Protein AF-0000000080571368 (afdb_homodimer)

Solvent-accessible surface area (backbone atoms only — not comparable to full-atom values): 19380 Å² total; per-residue (Å²): 132,77,81,70,60,78,60,77,62,34,36,57,43,15,26,52,52,37,46,54,42,44,75,29,61,42,79,37,51,32,38,38,38,36,50,77,84,38,66,64,46,42,35,20,50,51,20,23,41,49,44,35,44,77,69,76,38,63,62,90,75,42,58,69,44,79,34,72,62,33,35,68,37,18,23,52,49,43,51,50,45,64,72,66,63,65,78,52,40,31,38,40,21,65,25,31,44,16,31,42,9,23,43,22,42,32,52,76,70,68,48,46,57,23,78,61,34,16,42,35,25,26,48,53,45,69,69,21,72,34,27,41,52,27,36,15,17,29,32,51,56,56,66,62,50,52,51,26,50,51,28,49,48,42,24,68,73,64,71,46,88,55,79,64,74,73,79,68,74,69,48,73,46,87,45,56,12,54,50,65,41,75,71,77,75,70,71,80,123,133,77,84,71,62,76,62,78,61,33,35,58,42,16,26,51,51,36,46,54,43,44,76,30,61,41,80,37,52,32,39,39,37,35,50,78,85,38,66,64,46,42,35,20,50,50,20,22,44,49,43,35,43,76,68,75,36,62,61,90,76,41,58,70,43,80,33,71,62,32,35,68,38,18,23,52,49,44,50,50,44,63,73,67,64,65,78,50,41,29,38,41,22,67,25,32,44,17,32,41,10,22,42,20,42,32,52,76,71,69,48,47,59,22,77,62,33,16,41,34,25,26,47,51,44,70,68,20,71,35,28,42,52,26,34,14,16,28,32,50,55,55,67,61,48,50,52,26,51,50,28,50,48,45,23,69,72,63,72,47,88,55,78,63,72,75,77,69,74,67,49,72,45,86,43,54,11,54,50,65,39,75,72,78,74,71,70,80,120

Organism: Ricinus communis (NCBI:txid3988)

Sequence (378 aa):
MPDQCFTVDHTLGGRLAARALLDHKHRKIAVVEGPRQLEDNRARIDGFMSELRDNGIDPAKIWRLESDFSPAGGWAAAKQLLDSGYPCTALFCANDEMAVGALSYFQEAGIRVPHDLSVLGYDDTPSAAFSAPRLTSVHMPWREMTQNGINALLNLCYDMRRPVTREFPVSVTLRASLAKAPSARRKAAMPDQCFTVDHTLGGRLAARALLDHKHRKIAVVEGPRQLEDNRARIDGFMSELRDNGIDPAKIWRLESDFSPAGGWAAAKQLLDSGYPCTALFCANDEMAVGALSYFQEAGIRVPHDLSVLGYDDTPSAAFSAPRLTSVHMPWREMTQNGINALLNLCYDMRRPVTREFPVSVTLRASLAKAPSARRKAA

Structure (mmCIF, N/CA/C/O backbone):
data_AF-0000000080571368-model_v1
#
loop_
_entity.id
_entity.type
_entity.pdbx_description
1 polymer 'HTH-type transcriptional repressor purR, putative'
#
loop_
_atom_site.group_PDB
_atom_site.id
_atom_site.type_symbol
_atom_site.label_atom_id
_atom_site.label_alt_id
_atom_site.label_comp_id
_atom_site.label_asym_id
_atom_site.label_entity_id
_atom_site.label_seq_id
_atom_site.pdbx_PDB_ins_code
_atom_site.Cartn_x
_atom_site.Cartn_y
_atom_site.Cartn_z
_atom_site.occupancy
_atom_site.B_iso_or_equiv
_atom_site.auth_seq_id
_atom_site.auth_comp_id
_atom_site.auth_asym_id
_atom_site.auth_atom_id
_atom_site.pdbx_PDB_model_num
ATOM 1 N N . MET A 1 1 ? -29.219 -25.406 -4.371 1 31.25 1 MET A N 1
ATOM 2 C CA . MET A 1 1 ? -29.219 -24.047 -4.898 1 31.25 1 MET A CA 1
ATOM 3 C C . MET A 1 1 ? -27.828 -23.625 -5.324 1 31.25 1 MET A C 1
ATOM 5 O O . MET A 1 1 ? -27.328 -22.578 -4.898 1 31.25 1 MET A O 1
ATOM 9 N N . PRO A 1 2 ? -27.094 -24.469 -5.547 1 41.78 2 PRO A N 1
ATOM 10 C CA . PRO A 1 2 ? -25.703 -24.625 -5.938 1 41.78 2 PRO A CA 1
ATOM 11 C C . PRO A 1 2 ? -25.312 -23.734 -7.117 1 41.78 2 PRO A C 1
ATOM 13 O O . PRO A 1 2 ? -24.156 -23.359 -7.254 1 41.78 2 PRO A O 1
ATOM 16 N N . ASP A 1 3 ? -26.297 -23.484 -8.023 1 44.84 3 ASP A N 1
ATOM 17 C CA . ASP A 1 3 ? -26.125 -23.016 -9.398 1 44.84 3 ASP A CA 1
ATOM 18 C C . ASP A 1 3 ? -25.766 -21.531 -9.43 1 44.84 3 ASP A C 1
ATOM 20 O O . ASP A 1 3 ? -25.484 -20.984 -10.492 1 44.84 3 ASP A O 1
ATOM 24 N N . GLN A 1 4 ? -26.234 -20.859 -8.477 1 47.25 4 GLN A N 1
ATOM 25 C CA . GLN A 1 4 ? -26.25 -19.406 -8.625 1 47.25 4 GLN A CA 1
ATOM 26 C C . GLN A 1 4 ? -24.969 -18.781 -8.109 1 47.25 4 GLN A C 1
ATOM 28 O O . GLN A 1 4 ? -24.938 -17.594 -7.742 1 47.25 4 GLN A O 1
ATOM 33 N N . CYS A 1 5 ? -24.156 -19.672 -7.742 1 52.25 5 CYS A N 1
ATOM 34 C CA . CYS A 1 5 ? -22.984 -19.031 -7.156 1 52.25 5 CYS A CA 1
ATOM 35 C C . CYS A 1 5 ? -22.172 -18.297 -8.219 1 52.25 5 CYS A C 1
ATOM 37 O O . CYS A 1 5 ? -21.922 -18.828 -9.297 1 52.25 5 CYS A O 1
ATOM 39 N N . PHE A 1 6 ? -22.453 -17.016 -8.305 1 56.81 6 PHE A N 1
ATOM 40 C CA . PHE A 1 6 ? -21.641 -16.125 -9.133 1 56.81 6 PHE A CA 1
ATOM 41 C C . PHE A 1 6 ? -20.156 -16.422 -8.977 1 56.81 6 PHE A C 1
ATOM 43 O O . PHE A 1 6 ? -19.625 -16.375 -7.863 1 56.81 6 PHE A O 1
ATOM 50 N N . THR A 1 7 ? -19.734 -17.469 -9.844 1 63.78 7 THR A N 1
ATOM 51 C CA . THR A 1 7 ? -18.344 -17.859 -9.68 1 63.78 7 THR A CA 1
ATOM 52 C C . THR A 1 7 ? -17.453 -17.141 -10.688 1 63.78 7 THR A C 1
ATOM 54 O O . THR A 1 7 ? -17.906 -16.812 -11.789 1 63.78 7 THR A O 1
ATOM 57 N N . VAL A 1 8 ? -16.5 -16.422 -10.234 1 75.06 8 VAL A N 1
ATOM 58 C CA . VAL A 1 8 ? -15.453 -15.875 -11.086 1 75.06 8 VAL A CA 1
ATOM 59 C C . VAL A 1 8 ? -14.539 -17 -11.555 1 75.06 8 VAL A C 1
ATOM 61 O O . VAL A 1 8 ? -14.32 -17.984 -10.836 1 75.06 8 VAL A O 1
ATOM 64 N N . ASP A 1 9 ? -14.156 -16.938 -12.906 1 86.38 9 ASP A N 1
ATOM 65 C CA . ASP A 1 9 ? -13.266 -17.938 -13.492 1 86.38 9 ASP A CA 1
ATOM 66 C C . ASP A 1 9 ? -11.82 -17.672 -13.102 1 86.38 9 ASP A C 1
ATOM 68 O O . ASP A 1 9 ? -11.07 -17.031 -13.844 1 86.38 9 ASP A O 1
ATOM 72 N N . HIS A 1 10 ? -11.453 -18.203 -11.961 1 91.31 10 HIS A N 1
ATOM 73 C CA . HIS A 1 10 ? -10.102 -18 -11.445 1 91.31 10 HIS A CA 1
ATOM 74 C C . HIS A 1 10 ? -9.07 -18.719 -12.312 1 91.31 10 HIS A C 1
ATOM 76 O O . HIS A 1 10 ? -7.914 -18.297 -12.375 1 91.31 10 HIS A O 1
ATOM 82 N N . THR A 1 11 ? -9.523 -19.781 -12.969 1 94.12 11 THR A N 1
ATOM 83 C CA . THR A 1 11 ? -8.625 -20.469 -13.898 1 94.12 11 THR A CA 1
ATOM 84 C C . THR A 1 11 ? -8.258 -19.547 -15.055 1 94.12 11 THR A C 1
ATOM 86 O O . THR A 1 11 ? -7.082 -19.422 -15.414 1 94.12 11 THR A O 1
ATOM 89 N N . LEU A 1 12 ? -9.273 -18.859 -15.57 1 93.94 12 LEU A N 1
ATOM 90 C CA . LEU A 1 12 ? -9.023 -17.906 -16.656 1 93.94 12 LEU A CA 1
ATOM 91 C C . LEU A 1 12 ? -8.156 -16.75 -16.156 1 93.94 12 LEU A C 1
ATOM 93 O O . LEU A 1 12 ? -7.254 -16.312 -16.875 1 93.94 12 LEU A O 1
ATOM 97 N N . GLY A 1 13 ? -8.43 -16.328 -14.953 1 95.94 13 GLY A N 1
ATOM 98 C CA . GLY A 1 13 ? -7.617 -15.258 -14.391 1 95.94 13 GLY A CA 1
ATOM 99 C C . GLY A 1 13 ? -6.145 -15.609 -14.297 1 95.94 13 GLY A C 1
ATOM 100 O O . GLY A 1 13 ? -5.281 -14.805 -14.648 1 95.94 13 GLY A O 1
ATOM 101 N N . GLY A 1 14 ? -5.895 -16.766 -13.797 1 97.94 14 GLY A N 1
ATOM 102 C CA . GLY A 1 14 ? -4.527 -17.25 -13.734 1 97.94 14 GLY A CA 1
ATOM 103 C C . GLY A 1 14 ? -3.859 -17.328 -15.094 1 97.94 14 GLY A C 1
ATOM 104 O O . GLY A 1 14 ? -2.703 -16.938 -15.25 1 97.94 14 GLY A O 1
ATOM 105 N N . ARG A 1 15 ? -4.59 -17.844 -16.094 1 97.88 15 ARG A N 1
ATOM 106 C CA . ARG A 1 15 ? -4.059 -17.969 -17.438 1 97.88 15 ARG A CA 1
ATOM 107 C C . ARG A 1 15 ? -3.697 -16.594 -18 1 97.88 15 ARG A C 1
ATOM 109 O O . ARG A 1 15 ? -2.646 -16.438 -18.625 1 97.88 15 ARG A O 1
ATOM 116 N N . LEU A 1 16 ? -4.605 -15.609 -17.797 1 97.81 16 LEU A N 1
ATOM 117 C CA . LEU A 1 16 ? -4.387 -14.258 -18.312 1 97.81 16 LEU A CA 1
ATOM 118 C C . LEU A 1 16 ? -3.174 -13.617 -17.656 1 97.81 16 LEU A C 1
ATOM 120 O O . LEU A 1 16 ? -2.428 -12.875 -18.297 1 97.81 16 LEU A O 1
ATOM 124 N N . ALA A 1 17 ? -2.98 -13.922 -16.344 1 98.69 17 ALA A N 1
ATOM 125 C CA . ALA A 1 17 ? -1.807 -13.422 -15.625 1 98.69 17 ALA A CA 1
ATOM 126 C C . ALA A 1 17 ? -0.519 -13.938 -16.25 1 98.69 17 ALA A C 1
ATOM 128 O O . ALA A 1 17 ? 0.407 -13.172 -16.516 1 98.69 17 ALA A O 1
ATOM 129 N N . ALA A 1 18 ? -0.5 -15.219 -16.5 1 98.81 18 ALA A N 1
ATOM 130 C CA . ALA A 1 18 ? 0.669 -15.836 -17.125 1 98.81 18 ALA A CA 1
ATOM 131 C C . ALA A 1 18 ? 0.895 -15.281 -18.531 1 98.81 18 ALA A C 1
ATOM 133 O O . ALA A 1 18 ? 2.027 -14.969 -18.906 1 98.81 18 ALA A O 1
ATOM 134 N N . ARG A 1 19 ? -0.131 -15.164 -19.281 1 98.56 19 ARG A N 1
ATOM 135 C CA . ARG A 1 19 ? -0.049 -14.664 -20.641 1 98.56 19 ARG A CA 1
ATOM 136 C C . ARG A 1 19 ? 0.53 -13.25 -20.672 1 98.56 19 ARG A C 1
ATOM 138 O O . ARG A 1 19 ? 1.317 -12.914 -21.562 1 98.56 19 ARG A O 1
ATOM 145 N N . ALA A 1 20 ? 0.126 -12.414 -19.734 1 98.75 20 ALA A N 1
ATOM 146 C CA . ALA A 1 20 ? 0.641 -11.055 -19.656 1 98.75 20 ALA A CA 1
ATOM 147 C C . ALA A 1 20 ? 2.158 -11.047 -19.5 1 98.75 20 ALA A C 1
ATOM 149 O O . ALA A 1 20 ? 2.854 -10.25 -20.141 1 98.75 20 ALA A O 1
ATOM 150 N N . LEU A 1 21 ? 2.666 -11.906 -18.625 1 98.75 21 LEU A N 1
ATOM 151 C CA . LEU A 1 21 ? 4.105 -11.992 -18.406 1 98.75 21 LEU A CA 1
ATOM 152 C C . LEU A 1 21 ? 4.816 -12.539 -19.641 1 98.75 21 LEU A C 1
ATOM 154 O O . LEU A 1 21 ? 5.863 -12.031 -20.031 1 98.75 21 LEU A O 1
ATOM 158 N N . LEU A 1 22 ? 4.234 -13.531 -20.281 1 98.56 22 LEU A N 1
ATOM 159 C CA . LEU A 1 22 ? 4.816 -14.164 -21.453 1 98.56 22 LEU A CA 1
ATOM 160 C C . LEU A 1 22 ? 4.836 -13.203 -22.641 1 98.56 22 LEU A C 1
ATOM 162 O O . LEU A 1 22 ? 5.809 -13.156 -23.391 1 98.56 22 LEU A O 1
ATOM 166 N N . ASP A 1 23 ? 3.686 -12.469 -22.781 1 98.38 23 ASP A N 1
ATOM 167 C CA . ASP A 1 23 ? 3.584 -11.469 -23.844 1 98.38 23 ASP A CA 1
ATOM 168 C C . ASP A 1 23 ? 4.648 -10.383 -23.672 1 98.38 23 ASP A C 1
ATOM 170 O O . ASP A 1 23 ? 5.027 -9.734 -24.656 1 98.38 23 ASP A O 1
ATOM 174 N N . HIS A 1 24 ? 5.16 -10.156 -22.453 1 98.44 24 HIS A N 1
ATOM 175 C CA . HIS A 1 24 ? 6.23 -9.203 -22.172 1 98.44 24 HIS A CA 1
ATOM 176 C C . HIS A 1 24 ? 7.586 -9.898 -22.141 1 98.44 24 HIS A C 1
ATOM 178 O O . HIS A 1 24 ? 8.555 -9.359 -21.594 1 98.44 24 HIS A O 1
ATOM 184 N N . LYS A 1 25 ? 7.648 -11.172 -22.578 1 98.31 25 LYS A N 1
ATOM 185 C CA . LYS A 1 25 ? 8.852 -11.938 -22.891 1 98.31 25 LYS A CA 1
ATOM 186 C C . LYS A 1 25 ? 9.5 -12.477 -21.609 1 98.31 25 LYS A C 1
ATOM 188 O O . LYS A 1 25 ? 10.68 -12.852 -21.625 1 98.31 25 LYS A O 1
ATOM 193 N N . HIS A 1 26 ? 8.789 -12.469 -20.547 1 98.38 26 HIS A N 1
ATOM 194 C CA . HIS A 1 26 ? 9.312 -13.109 -19.344 1 98.38 26 HIS A CA 1
ATOM 195 C C . HIS A 1 26 ? 9.227 -14.633 -19.453 1 98.38 26 HIS A C 1
ATOM 197 O O . HIS A 1 26 ? 8.164 -15.172 -19.766 1 98.38 26 HIS A O 1
ATOM 203 N N . ARG A 1 27 ? 10.352 -15.32 -19.141 1 97.44 27 ARG A N 1
ATOM 204 C CA . ARG A 1 27 ? 10.398 -16.781 -19.156 1 97.44 27 ARG A CA 1
ATOM 205 C C . ARG A 1 27 ? 10.875 -17.328 -17.828 1 97.44 27 ARG A C 1
ATOM 207 O O . ARG A 1 27 ? 10.648 -18.5 -17.516 1 97.44 27 ARG A O 1
ATOM 214 N N . LYS A 1 28 ? 11.648 -16.516 -17.109 1 97.69 28 LYS A N 1
ATOM 215 C CA . LYS A 1 28 ? 12.047 -16.844 -15.742 1 97.69 28 LYS A CA 1
ATOM 216 C C . LYS A 1 28 ? 11.141 -16.141 -14.727 1 97.69 28 LYS A C 1
ATOM 218 O O . LYS A 1 28 ? 11.383 -14.984 -14.367 1 97.69 28 LYS A O 1
ATOM 2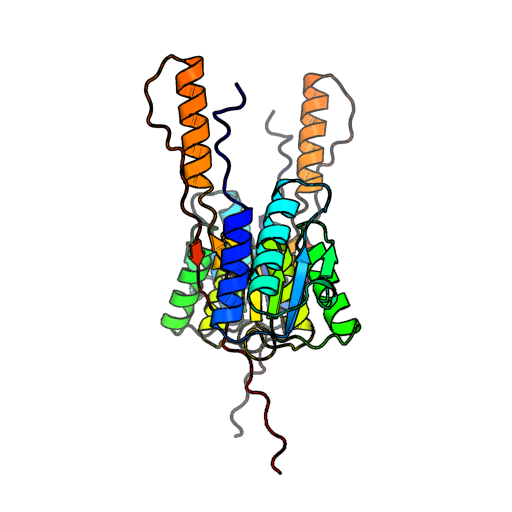23 N N . ILE A 1 29 ? 10.188 -16.891 -14.273 1 98.44 29 ILE A N 1
ATOM 224 C CA . ILE A 1 29 ? 9.094 -16.312 -13.5 1 98.44 29 ILE A CA 1
ATOM 225 C C . ILE A 1 29 ? 9.016 -16.984 -12.133 1 98.44 29 ILE A C 1
ATOM 227 O O . ILE A 1 29 ? 9.203 -18.203 -12.023 1 98.44 29 ILE A O 1
ATOM 231 N N . ALA A 1 30 ? 8.852 -16.234 -11.07 1 98.88 30 ALA A N 1
ATOM 232 C CA . ALA A 1 30 ? 8.578 -16.734 -9.719 1 98.88 30 ALA A CA 1
ATOM 233 C C . ALA A 1 30 ? 7.125 -16.484 -9.328 1 98.88 30 ALA A C 1
ATOM 235 O O . ALA A 1 30 ? 6.469 -15.602 -9.891 1 98.88 30 ALA A O 1
ATOM 236 N N . VAL A 1 31 ? 6.637 -17.312 -8.383 1 98.88 31 VAL A N 1
ATOM 237 C CA . VAL A 1 31 ? 5.23 -17.219 -8 1 98.88 31 VAL A CA 1
ATOM 238 C C . VAL A 1 31 ? 5.113 -17.219 -6.477 1 98.88 31 VAL A C 1
ATOM 240 O O . VAL A 1 31 ? 5.707 -18.062 -5.809 1 98.88 31 VAL A O 1
ATOM 243 N N . VAL A 1 32 ? 4.402 -16.266 -5.938 1 98.88 32 VAL A N 1
ATOM 244 C CA . VAL A 1 32 ? 3.941 -16.281 -4.555 1 98.88 32 VAL A CA 1
ATOM 245 C C . VAL A 1 32 ? 2.441 -16.578 -4.516 1 98.88 32 VAL A C 1
ATOM 247 O O . VAL A 1 32 ? 1.629 -15.727 -4.887 1 98.88 32 VAL A O 1
ATOM 250 N N . GLU A 1 33 ? 2.047 -17.75 -4.09 1 98.62 33 GLU A N 1
ATOM 251 C CA . GLU A 1 33 ? 0.645 -18.156 -4.082 1 98.62 33 GLU A CA 1
ATOM 252 C C . GLU A 1 33 ? 0.029 -18 -2.695 1 98.62 33 GLU A C 1
ATOM 254 O O . GLU A 1 33 ? 0.738 -17.719 -1.725 1 98.62 33 GLU A O 1
ATOM 259 N N . GLY A 1 34 ? -1.299 -17.984 -2.65 1 98.25 34 GLY A N 1
ATOM 260 C CA . GLY A 1 34 ? -2.016 -17.984 -1.385 1 98.25 34 GLY A CA 1
ATOM 261 C C . GLY A 1 34 ? -2.104 -19.359 -0.751 1 98.25 34 GLY A C 1
ATOM 262 O O . GLY A 1 34 ? -1.43 -20.297 -1.19 1 98.25 34 GLY A O 1
ATOM 263 N N 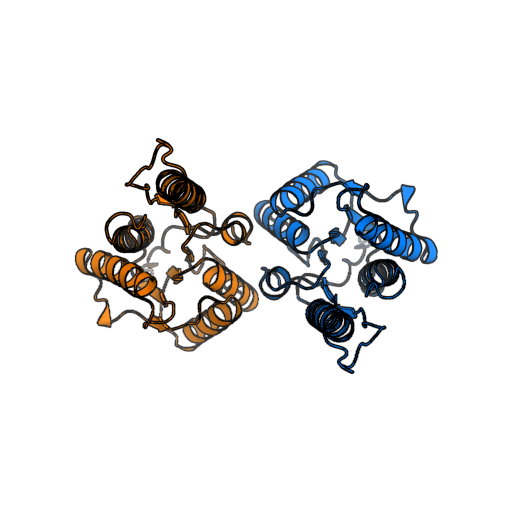. PRO A 1 35 ? -2.895 -19.484 0.358 1 97.56 35 PRO A N 1
ATOM 264 C CA . PRO A 1 35 ? -3.072 -20.781 1.009 1 97.56 35 PRO A CA 1
ATOM 265 C C . PRO A 1 35 ? -3.596 -21.844 0.055 1 97.56 35 PRO A C 1
ATOM 267 O O . PRO A 1 35 ? -4.676 -21.688 -0.519 1 97.56 35 PRO A O 1
ATOM 270 N N . ARG A 1 36 ? -2.883 -22.969 0.003 1 96.12 36 ARG A N 1
ATOM 271 C CA . ARG A 1 36 ? -3.152 -24.016 -0.982 1 96.12 36 ARG A CA 1
ATOM 272 C C . ARG A 1 36 ? -4.477 -24.719 -0.689 1 96.12 36 ARG A C 1
ATOM 274 O O . ARG A 1 36 ? -5.055 -25.359 -1.57 1 96.12 36 ARG A O 1
ATOM 281 N N . GLN A 1 37 ? -4.98 -24.5 0.479 1 95.75 37 GLN A N 1
ATOM 282 C CA . GLN A 1 37 ? -6.223 -25.156 0.86 1 95.75 37 GLN A CA 1
ATOM 283 C C . GLN A 1 37 ? -7.434 -24.422 0.298 1 95.75 37 GLN A C 1
ATOM 285 O O . GLN A 1 37 ? -8.539 -24.969 0.271 1 95.75 37 GLN A O 1
ATOM 290 N N . LEU A 1 38 ? -7.234 -23.234 -0.137 1 94.88 38 LEU A N 1
ATOM 291 C CA . LEU A 1 38 ? -8.328 -22.453 -0.681 1 94.88 38 LEU A CA 1
ATOM 292 C C . LEU A 1 38 ? -8.547 -22.766 -2.158 1 94.88 38 LEU A C 1
ATOM 294 O O . LEU A 1 38 ? -7.645 -22.562 -2.977 1 94.88 38 LEU A O 1
ATOM 298 N N . GLU A 1 39 ? -9.75 -23.125 -2.498 1 92.69 39 GLU A N 1
ATOM 299 C CA . GLU A 1 39 ? -10.086 -23.594 -3.836 1 92.69 39 GLU A CA 1
ATOM 300 C C . GLU A 1 39 ? -9.867 -22.5 -4.879 1 92.69 39 GLU A C 1
ATOM 302 O O . GLU A 1 39 ? -9.383 -22.781 -5.98 1 92.69 39 GLU A O 1
ATOM 307 N N . ASP A 1 40 ? -10.289 -21.297 -4.574 1 91.25 40 ASP A N 1
ATOM 308 C CA . ASP A 1 40 ? -10.133 -20.188 -5.516 1 91.25 40 ASP A CA 1
ATOM 309 C C . ASP A 1 40 ? -8.656 -19.953 -5.836 1 91.25 40 ASP A C 1
ATOM 311 O O . ASP A 1 40 ? -8.297 -19.688 -6.988 1 91.25 40 ASP A O 1
ATOM 315 N N . ASN A 1 41 ? -7.809 -20.016 -4.832 1 95.81 41 ASN A N 1
ATOM 316 C CA . ASN A 1 41 ? -6.375 -19.875 -5.051 1 95.81 41 ASN A CA 1
ATOM 317 C C . ASN A 1 41 ? -5.82 -21.016 -5.898 1 95.81 41 ASN A C 1
ATOM 319 O O . ASN A 1 41 ? -4.992 -20.797 -6.785 1 95.81 41 ASN A O 1
ATOM 323 N N . ARG A 1 42 ? -6.254 -22.203 -5.633 1 96.81 42 ARG A N 1
ATOM 324 C CA . ARG A 1 42 ? -5.801 -23.359 -6.41 1 96.81 42 ARG A CA 1
ATOM 325 C C . ARG A 1 42 ? -6.145 -23.188 -7.887 1 96.81 42 ARG A C 1
ATOM 327 O O . ARG A 1 42 ? -5.316 -23.453 -8.758 1 96.81 42 ARG A O 1
ATOM 334 N N . ALA A 1 43 ? -7.348 -22.797 -8.141 1 95.44 43 ALA A N 1
ATOM 335 C CA . ALA A 1 43 ? -7.789 -22.594 -9.516 1 95.44 43 ALA A CA 1
ATOM 336 C C . ALA A 1 43 ? -6.945 -21.531 -10.211 1 95.44 43 ALA A C 1
ATOM 338 O O . ALA A 1 43 ? -6.547 -21.703 -11.367 1 95.44 43 ALA A O 1
ATOM 339 N N . ARG A 1 44 ? -6.703 -20.422 -9.539 1 96.5 44 ARG A N 1
ATOM 340 C CA . ARG A 1 44 ? -5.879 -19.328 -10.016 1 96.5 44 ARG A CA 1
ATOM 341 C C . ARG A 1 44 ? -4.477 -19.797 -10.375 1 96.5 44 ARG A C 1
ATOM 343 O O . ARG A 1 44 ? -3.984 -19.531 -11.469 1 96.5 44 ARG A O 1
ATOM 350 N N . ILE A 1 45 ? -3.863 -20.5 -9.492 1 98.38 45 ILE A N 1
ATOM 351 C CA . ILE A 1 45 ? -2.484 -20.953 -9.656 1 98.38 45 ILE A CA 1
ATOM 352 C C . ILE A 1 45 ? -2.418 -22.031 -10.734 1 98.38 45 ILE A C 1
ATOM 354 O O . ILE A 1 45 ? -1.497 -22.031 -11.555 1 98.38 45 ILE A O 1
ATOM 358 N N . ASP A 1 46 ? -3.398 -22.938 -10.727 1 97.88 46 ASP A N 1
ATOM 359 C CA . ASP A 1 46 ? -3.438 -23.984 -11.742 1 97.88 46 ASP A CA 1
ATOM 360 C C . ASP A 1 46 ? -3.549 -23.391 -13.141 1 97.88 46 ASP A C 1
ATOM 362 O O . ASP A 1 46 ? -2.902 -23.859 -14.078 1 97.88 46 ASP A O 1
ATOM 366 N N . GLY A 1 47 ? -4.434 -22.391 -13.297 1 98.12 47 GLY A N 1
ATOM 367 C CA . GLY A 1 47 ? -4.52 -21.688 -14.57 1 98.12 47 GLY A CA 1
ATOM 368 C C . GLY A 1 47 ? -3.207 -21.078 -15 1 98.12 47 GLY A C 1
ATOM 369 O O . GLY A 1 47 ? -2.811 -21.188 -16.156 1 98.12 47 GLY A O 1
ATOM 370 N N . PHE A 1 48 ? -2.531 -20.438 -14.023 1 98.75 48 PHE A N 1
ATOM 371 C CA . PHE A 1 48 ? -1.244 -19.797 -14.273 1 98.75 48 PHE A CA 1
ATOM 372 C C . PHE A 1 48 ? -0.215 -20.828 -14.742 1 98.75 48 PHE A C 1
ATOM 374 O O . PHE A 1 48 ? 0.447 -20.625 -15.758 1 98.75 48 PHE A O 1
ATOM 381 N N . MET A 1 49 ? -0.076 -21.891 -14.086 1 98.56 49 MET A N 1
ATOM 382 C CA . MET A 1 49 ? 0.914 -22.922 -14.359 1 98.56 49 MET A CA 1
ATOM 383 C C . MET A 1 49 ? 0.617 -23.609 -15.688 1 98.56 49 MET A C 1
ATOM 385 O O . MET A 1 49 ? 1.538 -23.984 -16.422 1 98.56 49 MET A O 1
ATOM 389 N N . SER A 1 50 ? -0.654 -23.875 -15.945 1 98.44 50 SER A N 1
ATOM 390 C CA . SER A 1 50 ? -1.043 -24.5 -17.203 1 98.44 50 SER A CA 1
ATOM 391 C C . SER A 1 50 ? -0.615 -23.641 -18.391 1 98.44 50 SER A C 1
ATOM 393 O O . SER A 1 50 ? -0.126 -24.172 -19.406 1 98.44 50 SER A O 1
ATOM 395 N N . GLU A 1 51 ? -0.889 -22.328 -18.266 1 98.56 51 GLU A N 1
ATOM 396 C CA . GLU A 1 51 ? -0.48 -21.406 -19.328 1 98.56 51 GLU A CA 1
ATOM 397 C C . GLU A 1 51 ? 1.031 -21.453 -19.531 1 98.56 51 GLU A C 1
ATOM 399 O O . GLU A 1 51 ? 1.509 -21.406 -20.672 1 98.56 51 GLU A O 1
ATOM 404 N N . LEU A 1 52 ? 1.83 -21.516 -18.453 1 98.5 52 LEU A N 1
ATOM 405 C CA . LEU A 1 52 ? 3.279 -21.641 -18.562 1 98.5 52 LEU A CA 1
ATOM 406 C C . LEU A 1 52 ? 3.668 -22.922 -19.281 1 98.5 52 LEU A C 1
ATOM 408 O O . LEU A 1 52 ? 4.492 -22.891 -20.203 1 98.5 52 LEU A O 1
ATOM 412 N N . ARG A 1 53 ? 3.064 -24 -18.859 1 98.38 53 ARG A N 1
ATOM 413 C CA . ARG A 1 53 ? 3.34 -25.297 -19.469 1 98.38 53 ARG A CA 1
ATOM 414 C C . ARG A 1 53 ? 3.055 -25.281 -20.969 1 98.38 53 ARG A C 1
ATOM 416 O O . ARG A 1 53 ? 3.861 -25.766 -21.766 1 98.38 53 ARG A O 1
ATOM 423 N N . ASP A 1 54 ? 1.957 -24.719 -21.328 1 98.25 54 ASP A N 1
ATOM 424 C CA . ASP A 1 54 ? 1.531 -24.641 -22.719 1 98.25 54 ASP A CA 1
ATOM 425 C C . ASP A 1 54 ? 2.51 -23.797 -23.547 1 98.25 54 ASP A C 1
ATOM 427 O O . ASP A 1 54 ? 2.525 -23.891 -24.781 1 98.25 54 ASP A O 1
ATOM 431 N N . ASN A 1 55 ? 3.283 -23.016 -22.891 1 98.12 55 ASN A N 1
ATOM 432 C CA . ASN A 1 55 ? 4.238 -22.156 -23.578 1 98.12 55 ASN A CA 1
ATOM 433 C C . ASN A 1 55 ? 5.676 -22.594 -23.3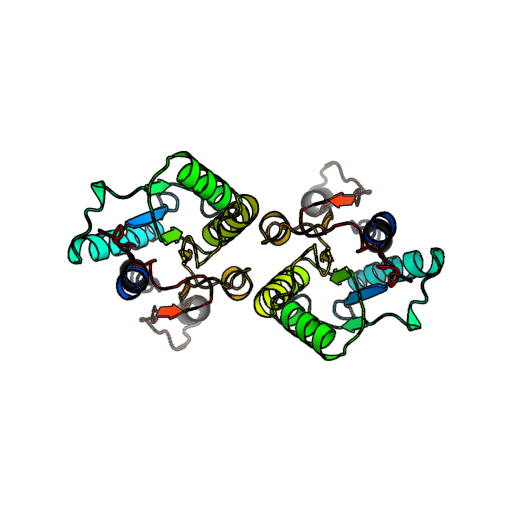12 1 98.12 55 ASN A C 1
ATOM 435 O O . ASN A 1 55 ? 6.605 -21.797 -23.438 1 98.12 55 ASN A O 1
ATOM 439 N N . GLY A 1 56 ? 5.871 -23.781 -22.844 1 98 56 GLY A N 1
ATOM 440 C CA . GLY A 1 56 ? 7.176 -24.422 -22.828 1 98 56 GLY A CA 1
ATOM 441 C C . GLY A 1 56 ? 7.93 -24.219 -21.531 1 98 56 GLY A C 1
ATOM 442 O O . GLY A 1 56 ? 9.125 -24.516 -21.453 1 98 56 GLY A O 1
ATOM 443 N N . ILE A 1 57 ? 7.32 -23.672 -20.531 1 97.88 57 ILE A N 1
ATOM 444 C CA . ILE A 1 57 ? 7.961 -23.5 -19.234 1 97.88 57 ILE A CA 1
ATOM 445 C C . ILE A 1 57 ? 7.488 -24.594 -18.266 1 97.88 57 ILE A C 1
ATOM 447 O O . ILE A 1 57 ? 6.285 -24.75 -18.047 1 97.88 57 ILE A O 1
ATOM 451 N N . ASP A 1 58 ? 8.43 -25.359 -17.703 1 97.56 58 ASP A N 1
ATOM 452 C CA . ASP A 1 58 ? 8.117 -26.438 -16.781 1 97.56 58 ASP A CA 1
ATOM 453 C C . ASP A 1 58 ? 7.766 -25.906 -15.398 1 97.56 58 ASP A C 1
ATOM 455 O O . ASP A 1 58 ? 8.633 -25.406 -14.68 1 97.56 58 ASP A O 1
ATOM 459 N N . PRO A 1 59 ? 6.527 -26.094 -14.977 1 96.75 59 PRO A N 1
ATOM 460 C CA . PRO A 1 59 ? 6.117 -25.594 -13.672 1 96.75 59 PRO A CA 1
ATOM 461 C C . PRO A 1 59 ? 6.941 -26.172 -12.523 1 96.75 59 PRO A C 1
ATOM 463 O O . PRO A 1 59 ? 7.094 -25.531 -11.477 1 96.75 59 PRO A O 1
ATOM 466 N N . ALA A 1 60 ? 7.492 -27.328 -12.688 1 95.75 60 ALA A N 1
ATOM 467 C CA . ALA A 1 60 ? 8.266 -28 -11.648 1 95.75 60 ALA A CA 1
ATOM 468 C C . ALA A 1 60 ? 9.586 -27.281 -11.391 1 95.75 60 ALA A C 1
ATOM 470 O O . ALA A 1 60 ? 10.219 -27.484 -10.352 1 95.75 60 ALA A O 1
ATOM 471 N N . LYS A 1 61 ? 9.969 -26.406 -12.273 1 96.25 61 LYS A N 1
ATOM 472 C CA . LYS A 1 61 ? 11.258 -25.719 -12.18 1 96.25 61 LYS A CA 1
ATOM 473 C C . LYS A 1 61 ? 11.094 -24.281 -11.734 1 96.25 61 LYS A C 1
ATOM 475 O O . LYS A 1 61 ? 12.07 -23.547 -11.57 1 96.25 61 LYS A O 1
ATOM 480 N N . ILE A 1 62 ? 9.914 -23.922 -11.484 1 96.75 62 ILE A N 1
ATOM 481 C CA . ILE A 1 62 ? 9.609 -22.547 -11.102 1 96.75 62 ILE A CA 1
ATOM 482 C C . ILE A 1 62 ? 9.703 -22.391 -9.586 1 96.75 62 ILE A C 1
ATOM 484 O O . ILE A 1 62 ? 9.25 -23.266 -8.844 1 96.75 62 ILE A O 1
ATOM 488 N N . TRP A 1 63 ? 10.406 -21.281 -9.109 1 98.44 63 TRP A N 1
ATOM 489 C CA . TRP A 1 63 ? 10.359 -20.938 -7.691 1 98.44 63 TRP A CA 1
ATOM 490 C C . TRP A 1 63 ? 8.945 -20.562 -7.266 1 98.44 63 TRP A C 1
ATOM 492 O O . TRP A 1 63 ? 8.336 -19.672 -7.848 1 98.44 63 TRP A O 1
ATOM 502 N N . ARG A 1 64 ? 8.406 -21.312 -6.387 1 98.19 64 ARG A N 1
ATOM 503 C CA . ARG A 1 64 ? 7.035 -21.141 -5.91 1 98.19 64 ARG A CA 1
ATOM 504 C C . ARG A 1 64 ? 6.98 -21.156 -4.387 1 98.19 64 ARG A C 1
ATOM 506 O O . ARG A 1 64 ? 7.582 -22.016 -3.75 1 98.19 64 ARG A O 1
ATOM 513 N N . LEU A 1 65 ? 6.297 -20.156 -3.77 1 98.69 65 LEU A N 1
ATOM 514 C CA . LEU A 1 65 ? 6.199 -20.062 -2.316 1 98.69 65 LEU A CA 1
ATOM 515 C C . LEU A 1 65 ? 4.762 -19.781 -1.885 1 98.69 65 LEU A C 1
ATOM 517 O O . LEU A 1 65 ? 4.102 -18.906 -2.445 1 98.69 65 LEU A O 1
ATOM 521 N N . GLU A 1 66 ? 4.25 -20.625 -0.973 1 98.69 66 GLU A N 1
ATOM 522 C CA . GLU A 1 66 ? 2.949 -20.375 -0.361 1 98.69 66 GLU A CA 1
ATOM 523 C C . GLU A 1 66 ? 3.029 -19.281 0.687 1 98.69 66 GLU A C 1
ATOM 525 O O . GLU A 1 66 ? 3.936 -19.266 1.521 1 98.69 66 GLU A O 1
ATOM 530 N N . SER A 1 67 ? 2.154 -18.281 0.638 1 98.69 67 SER A N 1
ATOM 531 C CA . SER A 1 67 ? 2.018 -17.203 1.609 1 98.69 67 SER A CA 1
ATOM 532 C C . SER A 1 67 ? 0.57 -17.047 2.061 1 98.69 67 SER A C 1
ATOM 534 O O . SER A 1 67 ? -0.229 -17.984 1.938 1 98.69 67 SER A O 1
ATOM 536 N N . ASP A 1 68 ? 0.231 -15.914 2.691 1 98.31 68 ASP A N 1
ATOM 537 C CA . ASP A 1 68 ? -1.012 -15.875 3.455 1 98.31 68 ASP A CA 1
ATOM 538 C C . ASP A 1 68 ? -1.914 -14.742 2.982 1 98.31 68 ASP A C 1
ATOM 540 O O . ASP A 1 68 ? -2.76 -14.258 3.736 1 98.31 68 ASP A O 1
ATOM 544 N N . PHE A 1 69 ? -1.755 -14.195 1.812 1 98.06 69 PHE A N 1
ATOM 545 C CA . PHE A 1 69 ? -2.549 -13.156 1.162 1 98.06 69 PHE A CA 1
ATOM 546 C C . PHE A 1 69 ? -2.336 -11.812 1.84 1 98.06 69 PHE A C 1
ATOM 548 O O . PHE A 1 69 ? -2.959 -10.82 1.462 1 98.06 69 PHE A O 1
ATOM 555 N N . SER A 1 70 ? -1.401 -11.695 2.838 1 98.06 70 SER A N 1
ATOM 556 C CA . SER A 1 70 ? -1.162 -10.438 3.539 1 98.06 70 SER A CA 1
ATOM 557 C C . SER A 1 70 ? 0.033 -9.695 2.953 1 98.06 70 SER A C 1
ATOM 559 O O . SER A 1 70 ? 0.92 -10.312 2.355 1 98.06 70 SER A O 1
ATOM 561 N N . PRO A 1 71 ? 0.046 -8.43 3.143 1 98.25 71 PRO A N 1
ATOM 562 C CA . PRO A 1 71 ? 1.242 -7.691 2.732 1 98.25 71 PRO A CA 1
ATOM 563 C C . PRO A 1 71 ? 2.51 -8.195 3.42 1 98.25 71 PRO A C 1
ATOM 565 O O . PRO A 1 71 ? 3.564 -8.289 2.787 1 98.25 71 PRO A O 1
ATOM 568 N N . ALA A 1 72 ? 2.406 -8.516 4.703 1 98.31 72 ALA A N 1
ATOM 569 C CA . ALA A 1 72 ? 3.547 -9.055 5.441 1 98.31 72 ALA A CA 1
ATOM 570 C C . ALA A 1 72 ? 4.047 -10.352 4.816 1 98.31 72 ALA A C 1
ATOM 572 O O . ALA A 1 72 ? 5.254 -10.57 4.711 1 98.31 72 ALA A O 1
ATOM 573 N N . GLY A 1 73 ? 3.062 -11.141 4.488 1 98.69 73 GLY A N 1
ATOM 574 C CA . GLY A 1 73 ? 3.42 -12.375 3.811 1 98.69 73 GLY A CA 1
ATOM 575 C C . GLY A 1 73 ? 4.098 -12.148 2.473 1 98.69 73 GLY A C 1
ATOM 576 O O . GLY A 1 73 ? 5.027 -12.875 2.109 1 98.69 73 GLY A O 1
ATOM 577 N N . GLY A 1 74 ? 3.609 -11.18 1.659 1 98.75 74 GLY A N 1
ATOM 578 C CA . GLY A 1 74 ? 4.238 -10.82 0.4 1 98.75 74 GLY A CA 1
ATOM 579 C C . GLY A 1 74 ? 5.648 -10.281 0.57 1 98.75 74 GLY A C 1
ATOM 580 O O . GLY A 1 74 ? 6.543 -10.609 -0.211 1 98.75 74 GLY A O 1
ATOM 581 N N . TRP A 1 75 ? 5.809 -9.445 1.613 1 98.62 75 TRP A N 1
ATOM 582 C CA . TRP A 1 75 ? 7.113 -8.891 1.955 1 98.62 75 TRP A CA 1
ATOM 583 C C . TRP A 1 75 ? 8.109 -10.008 2.27 1 98.62 75 TRP A C 1
ATOM 585 O O . TRP A 1 75 ? 9.219 -10.023 1.724 1 98.62 75 TRP A O 1
ATOM 595 N N . ALA A 1 76 ? 7.75 -10.914 3.111 1 98.81 76 ALA A N 1
ATOM 596 C CA . ALA A 1 76 ? 8.602 -12.031 3.512 1 98.81 76 ALA A CA 1
ATOM 597 C C . ALA A 1 76 ? 8.914 -12.93 2.324 1 98.81 76 ALA A C 1
ATOM 599 O O . ALA A 1 76 ? 10.031 -13.43 2.195 1 98.81 76 ALA A O 1
ATOM 600 N N . ALA A 1 77 ? 7.934 -13.172 1.478 1 98.88 77 ALA A N 1
ATOM 601 C CA . ALA A 1 77 ? 8.117 -14.023 0.304 1 98.88 77 ALA A CA 1
ATOM 602 C C . ALA A 1 77 ? 9.125 -13.414 -0.666 1 98.88 77 ALA A C 1
ATOM 604 O O . ALA A 1 77 ? 9.953 -14.117 -1.235 1 98.88 77 ALA A O 1
ATOM 605 N N . ALA A 1 78 ? 9 -12.109 -0.892 1 98.81 78 ALA A N 1
ATOM 606 C CA . ALA A 1 78 ? 9.945 -11.406 -1.757 1 98.81 78 ALA A CA 1
ATOM 607 C C . ALA A 1 78 ? 11.367 -11.523 -1.223 1 98.81 78 ALA A C 1
ATOM 609 O O . ALA A 1 78 ? 12.312 -11.719 -1.992 1 98.81 78 ALA A O 1
ATOM 610 N N . LYS A 1 79 ? 11.523 -11.383 0.083 1 98.75 79 LYS A N 1
ATOM 611 C CA . LYS A 1 79 ? 12.828 -11.539 0.717 1 98.75 79 LYS A CA 1
ATOM 612 C C . LYS A 1 79 ? 13.383 -12.945 0.497 1 98.75 79 LYS A C 1
ATOM 614 O O . LYS A 1 79 ? 14.562 -13.109 0.183 1 98.75 79 LYS A O 1
ATOM 619 N N . GLN A 1 80 ? 12.562 -13.93 0.672 1 98.88 80 GLN A N 1
ATOM 620 C CA . GLN A 1 80 ? 12.977 -15.312 0.471 1 98.88 80 GLN A CA 1
ATOM 621 C C . GLN A 1 80 ? 13.375 -15.562 -0.98 1 98.88 80 GLN A C 1
ATOM 623 O O . GLN A 1 80 ? 14.32 -16.312 -1.249 1 98.88 80 GLN A O 1
ATOM 628 N N . LEU A 1 81 ? 12.648 -14.984 -1.907 1 98.69 81 LEU A N 1
ATOM 629 C CA . LEU A 1 81 ? 12.969 -15.109 -3.324 1 98.69 81 LEU A CA 1
ATOM 630 C C . LEU A 1 81 ? 14.375 -14.594 -3.609 1 98.69 81 LEU A C 1
ATOM 632 O O . LEU A 1 81 ? 15.18 -15.289 -4.242 1 98.69 81 LEU A O 1
ATOM 636 N N . LEU A 1 82 ? 14.703 -13.398 -3.139 1 98.25 82 LEU A N 1
ATOM 637 C CA . LEU A 1 82 ? 16.016 -12.812 -3.377 1 98.25 82 LEU A CA 1
ATOM 638 C C . LEU A 1 82 ? 17.109 -13.633 -2.691 1 98.25 82 LEU A C 1
ATOM 640 O O . LEU A 1 82 ? 18.172 -13.859 -3.264 1 98.25 82 LEU A O 1
ATOM 644 N N . ASP A 1 83 ? 16.781 -14.062 -1.468 1 98.25 83 ASP A N 1
ATOM 645 C CA . ASP A 1 83 ? 17.734 -14.844 -0.697 1 98.25 83 ASP A CA 1
ATOM 646 C C . ASP A 1 83 ? 18.031 -16.188 -1.369 1 98.25 83 ASP A C 1
ATOM 648 O O . ASP A 1 83 ? 19.109 -16.734 -1.228 1 98.25 83 ASP A O 1
ATOM 652 N N . SER A 1 84 ? 17.141 -16.766 -2.062 1 97.94 84 SER A N 1
ATOM 653 C CA . SER A 1 84 ? 17.266 -18.062 -2.719 1 97.94 84 SER A CA 1
ATOM 654 C C . SER A 1 84 ? 18.25 -17.984 -3.887 1 97.94 84 SER A C 1
ATOM 656 O O . SER A 1 84 ? 18.781 -19.016 -4.316 1 97.94 84 SER A O 1
ATOM 658 N N . GLY A 1 85 ? 18.375 -16.828 -4.488 1 97.38 85 GLY A N 1
ATOM 659 C CA . GLY A 1 85 ? 19.234 -16.688 -5.656 1 97.38 85 GLY A CA 1
ATOM 660 C C . GLY A 1 85 ? 18.562 -17.141 -6.941 1 97.38 85 GLY A C 1
ATOM 661 O O . GLY A 1 85 ? 19.203 -17.172 -8 1 97.38 85 GLY A O 1
ATOM 662 N N . TYR A 1 86 ? 17.312 -17.484 -6.855 1 97.38 86 TYR A N 1
ATOM 663 C CA . TYR A 1 86 ? 16.594 -17.891 -8.055 1 97.38 86 TYR A CA 1
ATOM 664 C C . TYR A 1 86 ? 16.562 -16.766 -9.086 1 97.38 86 TYR A C 1
ATOM 666 O O . TYR A 1 86 ? 16.078 -15.672 -8.797 1 97.38 86 TYR A O 1
ATOM 674 N N . PRO A 1 87 ? 17.062 -17.016 -10.234 1 95.19 87 PRO A N 1
ATOM 675 C CA . PRO A 1 87 ? 17.031 -15.969 -11.258 1 95.19 87 PRO A CA 1
ATOM 676 C C . PRO A 1 87 ? 15.648 -15.805 -11.891 1 95.19 87 PRO A C 1
ATOM 678 O O . PRO A 1 87 ? 15.094 -16.766 -12.43 1 95.19 87 PRO A O 1
ATOM 681 N N . CYS A 1 88 ? 15.102 -14.656 -11.727 1 96.56 88 CYS A N 1
ATOM 682 C CA . CYS A 1 88 ? 13.836 -14.383 -12.398 1 96.56 88 CYS A CA 1
ATOM 683 C C . CYS A 1 88 ? 13.75 -12.914 -12.812 1 96.56 88 CYS A C 1
ATOM 685 O O . CYS A 1 88 ? 14.477 -12.07 -12.281 1 96.56 88 CYS A O 1
ATOM 687 N N . THR A 1 89 ? 12.891 -12.648 -13.75 1 98.25 89 THR A N 1
ATOM 688 C CA . THR A 1 89 ? 12.68 -11.297 -14.242 1 98.25 89 THR A CA 1
ATOM 689 C C . THR A 1 89 ? 11.258 -10.828 -13.961 1 98.25 89 THR A C 1
ATOM 691 O O . THR A 1 89 ? 10.906 -9.68 -14.227 1 98.25 89 THR A O 1
ATOM 694 N N . ALA A 1 90 ? 10.406 -11.781 -13.422 1 98.75 90 ALA A N 1
ATOM 695 C CA . ALA A 1 90 ? 9.039 -11.414 -13.078 1 98.75 90 ALA A CA 1
ATOM 696 C C . ALA A 1 90 ? 8.547 -12.219 -11.875 1 98.75 90 ALA A C 1
ATOM 698 O O . ALA A 1 90 ? 8.906 -13.383 -11.711 1 98.75 90 ALA A O 1
ATOM 699 N N . LEU A 1 91 ? 7.812 -11.578 -11.008 1 98.94 91 LEU A N 1
ATOM 700 C CA . LEU A 1 91 ? 7.133 -12.188 -9.867 1 98.94 91 LEU A CA 1
ATOM 701 C C . LEU A 1 91 ? 5.621 -12.031 -9.992 1 98.94 91 LEU A C 1
ATOM 703 O O . LEU A 1 91 ? 5.117 -10.922 -10.164 1 98.94 91 LEU A O 1
ATOM 707 N N . PHE A 1 92 ? 4.898 -13.195 -10.023 1 98.94 92 PHE A N 1
ATOM 708 C CA . PHE A 1 92 ? 3.443 -13.188 -9.906 1 98.94 92 PHE A CA 1
ATOM 709 C C . PHE A 1 92 ? 3.018 -13.438 -8.469 1 98.94 92 PHE A C 1
ATOM 711 O O . PHE A 1 92 ? 3.453 -14.406 -7.84 1 98.94 92 PHE A O 1
ATOM 718 N N . CYS A 1 93 ? 2.24 -12.516 -7.906 1 98.94 93 CYS A N 1
ATOM 719 C CA . CYS A 1 93 ? 1.609 -12.711 -6.605 1 98.94 93 CYS A CA 1
ATOM 720 C C . CYS A 1 93 ? 0.119 -12.984 -6.758 1 98.94 93 CYS A C 1
ATOM 722 O O . CYS A 1 93 ? -0.576 -12.281 -7.492 1 98.94 93 CYS A O 1
ATOM 724 N N . ALA A 1 94 ? -0.399 -13.852 -5.992 1 98.69 94 ALA A N 1
ATOM 725 C CA . ALA A 1 94 ? -1.76 -14.359 -6.145 1 98.69 94 ALA A CA 1
ATOM 726 C C . ALA A 1 94 ? -2.785 -13.328 -5.688 1 98.69 94 ALA A C 1
ATOM 728 O O . ALA A 1 94 ? -3.99 -13.516 -5.875 1 98.69 94 ALA A O 1
ATOM 729 N N . ASN A 1 95 ? -2.352 -12.234 -5.062 1 98.12 95 ASN A N 1
ATOM 730 C CA . ASN A 1 95 ? -3.217 -11.086 -4.805 1 98.12 95 ASN A CA 1
ATOM 731 C C . ASN A 1 95 ? -2.418 -9.789 -4.707 1 98.12 95 ASN A C 1
ATOM 733 O O . ASN A 1 95 ? -1.188 -9.82 -4.617 1 98.12 95 ASN A O 1
ATOM 737 N N . ASP A 1 96 ? -3.164 -8.742 -4.762 1 98.31 96 ASP A N 1
ATOM 738 C CA . ASP A 1 96 ? -2.541 -7.422 -4.781 1 98.31 96 ASP A CA 1
ATOM 739 C C . ASP A 1 96 ? -1.836 -7.129 -3.459 1 98.31 96 ASP A C 1
ATOM 741 O O . ASP A 1 96 ? -0.792 -6.473 -3.438 1 98.31 96 ASP A O 1
ATOM 745 N N . GLU A 1 97 ? -2.389 -7.578 -2.312 1 98.06 97 GLU A N 1
ATOM 746 C CA . GLU A 1 97 ? -1.798 -7.293 -1.009 1 98.06 97 GLU A CA 1
ATOM 747 C C . GLU A 1 97 ? -0.4 -7.898 -0.891 1 98.06 97 GLU A C 1
ATOM 749 O O . GLU A 1 97 ? 0.527 -7.238 -0.417 1 98.06 97 GLU A O 1
ATOM 754 N N . MET A 1 98 ? -0.25 -9.086 -1.282 1 98.69 98 MET A N 1
ATOM 755 C CA . MET A 1 98 ? 1.072 -9.711 -1.277 1 98.69 98 MET A CA 1
ATOM 756 C C . MET A 1 98 ? 2.002 -9.016 -2.268 1 98.69 98 MET A C 1
ATOM 758 O O . MET A 1 98 ? 3.191 -8.852 -1.995 1 98.69 98 MET A O 1
ATOM 762 N N . ALA A 1 99 ? 1.447 -8.586 -3.402 1 98.88 99 ALA A N 1
ATOM 763 C CA . ALA A 1 99 ? 2.256 -7.895 -4.398 1 98.88 99 ALA A CA 1
ATOM 764 C C . ALA A 1 99 ? 2.781 -6.57 -3.854 1 98.88 99 ALA A C 1
ATOM 766 O O . ALA A 1 99 ? 3.939 -6.211 -4.078 1 98.88 99 ALA A O 1
ATOM 767 N N . VAL A 1 100 ? 1.904 -5.84 -3.18 1 98.44 100 VAL A N 1
ATOM 768 C CA . VAL A 1 100 ? 2.311 -4.566 -2.594 1 98.44 100 VAL A CA 1
ATOM 769 C C . VAL A 1 100 ? 3.385 -4.801 -1.535 1 98.44 100 VAL A C 1
ATOM 771 O O . VAL A 1 100 ? 4.34 -4.027 -1.429 1 98.44 100 VAL A O 1
ATOM 774 N N . GLY A 1 101 ? 3.244 -5.855 -0.702 1 98.62 101 GLY A N 1
ATOM 775 C CA . GLY A 1 101 ? 4.293 -6.246 0.228 1 98.62 101 GLY A CA 1
ATOM 776 C C . GLY A 1 101 ? 5.613 -6.539 -0.453 1 98.62 101 GLY A C 1
ATOM 777 O O . GLY A 1 101 ? 6.672 -6.133 0.034 1 98.62 101 GLY A O 1
ATOM 778 N N . ALA A 1 102 ? 5.543 -7.215 -1.556 1 98.81 102 ALA A N 1
ATOM 779 C CA . ALA A 1 102 ? 6.738 -7.523 -2.332 1 98.81 102 ALA A CA 1
ATOM 780 C C . ALA A 1 102 ? 7.398 -6.25 -2.855 1 98.81 102 ALA A C 1
ATOM 782 O O . ALA A 1 102 ? 8.617 -6.105 -2.797 1 98.81 102 ALA A O 1
ATOM 783 N N . LEU A 1 103 ? 6.578 -5.316 -3.432 1 98.38 103 LEU A N 1
ATOM 784 C CA . LEU A 1 103 ? 7.09 -4.043 -3.922 1 98.38 103 LEU A CA 1
ATOM 785 C C . LEU A 1 103 ? 7.836 -3.297 -2.82 1 98.38 103 LEU A C 1
ATOM 787 O O . LEU A 1 103 ? 8.883 -2.697 -3.072 1 98.38 103 LEU A O 1
ATOM 791 N N . SER A 1 104 ? 7.277 -3.328 -1.616 1 97.75 104 SER A N 1
ATOM 792 C CA . SER A 1 104 ? 7.895 -2.67 -0.47 1 97.75 104 SER A CA 1
ATOM 793 C C . SER A 1 104 ? 9.289 -3.23 -0.195 1 97.75 104 SER A C 1
ATOM 795 O O . SER A 1 104 ? 10.25 -2.473 -0.065 1 97.75 104 SER A O 1
ATOM 797 N N . TYR A 1 105 ? 9.406 -4.539 -0.144 1 98.44 105 TYR A N 1
ATOM 798 C CA . TYR A 1 105 ? 10.703 -5.156 0.116 1 98.44 105 TYR A CA 1
ATOM 799 C C . TYR A 1 105 ? 11.68 -4.867 -1.015 1 98.44 105 TYR A C 1
ATOM 801 O O . TYR A 1 105 ? 12.859 -4.594 -0.77 1 98.44 105 TYR A O 1
ATOM 809 N N . PHE A 1 106 ? 11.203 -4.984 -2.25 1 98.12 106 PHE A N 1
ATOM 810 C CA . PHE A 1 106 ? 12.094 -4.75 -3.383 1 98.12 106 PHE A CA 1
ATOM 811 C C . PHE A 1 106 ? 12.664 -3.338 -3.338 1 98.12 106 PHE A C 1
ATOM 813 O O . PHE A 1 106 ? 13.844 -3.133 -3.629 1 98.12 106 PHE A O 1
ATOM 820 N N . GLN A 1 107 ? 11.805 -2.393 -3.016 1 95.12 107 GLN A N 1
ATOM 821 C CA . GLN A 1 107 ? 12.289 -1.024 -2.875 1 95.12 107 GLN A CA 1
ATOM 822 C C . GLN A 1 107 ? 13.375 -0.933 -1.805 1 95.12 107 GLN A C 1
ATOM 824 O O . GLN A 1 107 ? 14.414 -0.306 -2.018 1 95.12 107 GLN A O 1
ATOM 829 N N . GLU A 1 108 ? 13.188 -1.602 -0.651 1 95.38 108 GLU A N 1
ATOM 830 C CA . GLU A 1 108 ? 14.148 -1.626 0.445 1 95.38 108 GLU A CA 1
ATOM 831 C C . GLU A 1 108 ? 15.461 -2.271 0.012 1 95.38 108 GLU A C 1
ATOM 833 O O . GLU A 1 108 ? 16.547 -1.859 0.452 1 95.38 108 GLU A O 1
ATOM 838 N N . ALA A 1 109 ? 15.336 -3.215 -0.798 1 97.44 109 ALA A N 1
ATOM 839 C CA . ALA A 1 109 ? 16.484 -4.008 -1.22 1 97.44 109 ALA A CA 1
ATOM 840 C C . ALA A 1 109 ? 17.188 -3.361 -2.41 1 97.44 109 ALA A C 1
ATOM 842 O O . ALA A 1 109 ? 18.188 -3.885 -2.904 1 97.44 109 ALA A O 1
ATOM 843 N N . GLY A 1 110 ? 16.609 -2.281 -2.91 1 95.56 110 GLY A N 1
ATOM 844 C CA . GLY A 1 110 ? 17.234 -1.575 -4.023 1 95.56 110 GLY A CA 1
ATOM 845 C C . GLY A 1 110 ? 16.938 -2.209 -5.367 1 95.56 110 GLY A C 1
ATOM 846 O O . GLY A 1 110 ? 17.625 -1.945 -6.352 1 95.56 110 GLY A O 1
ATOM 847 N N . ILE A 1 111 ? 15.977 -3.113 -5.426 1 96.75 111 ILE A N 1
ATOM 848 C CA . ILE A 1 111 ? 15.539 -3.723 -6.676 1 96.75 111 ILE A CA 1
ATOM 849 C C . ILE A 1 111 ? 14.531 -2.811 -7.375 1 96.75 111 ILE A C 1
ATOM 851 O O . ILE A 1 111 ? 13.5 -2.455 -6.801 1 96.75 111 ILE A O 1
ATOM 855 N N . ARG A 1 112 ? 14.844 -2.406 -8.609 1 95.25 112 ARG A N 1
ATOM 856 C CA . ARG A 1 112 ? 13.969 -1.509 -9.359 1 95.25 112 ARG A CA 1
ATOM 857 C C . ARG A 1 112 ? 12.875 -2.287 -10.078 1 95.25 112 ARG A C 1
ATOM 859 O O . ARG A 1 112 ? 13.164 -3.188 -10.875 1 95.25 112 ARG A O 1
ATOM 866 N N . VAL A 1 113 ? 11.664 -1.929 -9.773 1 97.44 113 VAL A N 1
ATOM 867 C CA . VAL A 1 113 ? 10.492 -2.463 -10.461 1 97.44 113 VAL A CA 1
ATOM 868 C C . VAL A 1 113 ? 9.938 -1.415 -11.422 1 97.44 113 VAL A C 1
ATOM 870 O O . VAL A 1 113 ? 9.656 -0.281 -11.023 1 97.44 113 VAL A O 1
ATOM 873 N N . PRO A 1 114 ? 9.844 -1.729 -12.695 1 97.31 114 PRO A N 1
ATOM 874 C CA . PRO A 1 114 ? 9.93 -3.045 -13.328 1 97.31 114 PRO A CA 1
ATOM 875 C C . PRO A 1 114 ? 11.289 -3.309 -13.961 1 97.31 114 PRO A C 1
ATOM 877 O O . PRO A 1 114 ? 11.492 -4.348 -14.602 1 97.31 114 PRO A O 1
ATOM 880 N N . HIS A 1 115 ? 12.203 -2.42 -13.797 1 95.38 115 HIS A N 1
ATOM 881 C CA . HIS A 1 115 ? 13.445 -2.477 -14.57 1 95.38 115 HIS A CA 1
ATOM 882 C C . HIS A 1 115 ? 14.219 -3.756 -14.273 1 95.38 115 HIS A C 1
ATOM 884 O O . HIS A 1 115 ? 14.688 -4.43 -15.195 1 95.38 115 HIS A O 1
ATOM 890 N N . ASP A 1 116 ? 14.414 -4.113 -13.055 1 96.56 116 ASP A N 1
ATOM 891 C CA . ASP A 1 116 ? 15.156 -5.305 -12.656 1 96.56 116 ASP A CA 1
ATOM 892 C C . ASP A 1 116 ? 14.242 -6.52 -12.562 1 96.56 116 ASP A C 1
ATOM 894 O O . ASP A 1 116 ? 14.664 -7.648 -12.828 1 96.56 116 ASP A O 1
ATOM 898 N N . LEU A 1 117 ? 13.023 -6.27 -12.133 1 98 117 LEU A N 1
ATOM 899 C CA . LEU A 1 117 ? 12.062 -7.332 -11.859 1 98 117 LEU A CA 1
ATOM 900 C C . LEU A 1 117 ? 10.633 -6.812 -11.984 1 98 117 LEU A C 1
ATOM 902 O O . LEU A 1 117 ? 10.25 -5.875 -11.281 1 98 117 LEU A O 1
ATOM 906 N N . SER A 1 118 ? 9.852 -7.375 -12.953 1 98.81 118 SER A N 1
ATOM 907 C CA . SER A 1 118 ? 8.445 -7.016 -13.055 1 98.81 118 SER A CA 1
ATOM 908 C C . SER A 1 118 ? 7.613 -7.711 -11.984 1 98.81 118 SER A C 1
ATOM 910 O O . SER A 1 118 ? 7.965 -8.805 -11.531 1 98.81 118 SER A O 1
ATOM 912 N N . VAL A 1 119 ? 6.551 -7.066 -11.516 1 98.94 119 VAL A N 1
ATOM 913 C CA . VAL A 1 119 ? 5.652 -7.629 -10.508 1 98.94 119 VAL A CA 1
ATOM 914 C C . VAL A 1 119 ? 4.211 -7.547 -11 1 98.94 119 VAL A C 1
ATOM 916 O O . VAL A 1 119 ? 3.781 -6.516 -11.516 1 98.94 119 VAL A O 1
ATOM 919 N N . LEU A 1 120 ? 3.496 -8.633 -10.938 1 98.94 120 LEU A N 1
ATOM 920 C CA . LEU A 1 120 ? 2.092 -8.734 -11.32 1 98.94 120 LEU A CA 1
ATOM 921 C C . LEU A 1 120 ? 1.241 -9.211 -10.148 1 98.94 120 LEU A C 1
ATOM 923 O O . LEU A 1 120 ? 1.621 -10.148 -9.445 1 98.94 120 LEU A O 1
ATOM 927 N N . GLY A 1 121 ? 0.136 -8.531 -9.898 1 98.81 121 GLY A N 1
ATOM 928 C CA . GLY A 1 121 ? -0.782 -8.914 -8.836 1 98.81 121 GLY A CA 1
ATOM 929 C C . GLY A 1 121 ? -2.084 -9.492 -9.352 1 98.81 121 GLY A C 1
ATOM 930 O O . GLY A 1 121 ? -2.162 -9.93 -10.508 1 98.81 121 GLY A O 1
ATOM 931 N N . TYR A 1 122 ? -3.127 -9.609 -8.469 1 98.44 122 TYR A N 1
ATOM 932 C CA . TYR A 1 122 ? -4.422 -10.219 -8.734 1 98.44 122 TYR A CA 1
ATOM 933 C C . TYR A 1 122 ? -5.52 -9.555 -7.91 1 98.44 122 TYR A C 1
ATOM 935 O O . TYR A 1 122 ? -5.32 -9.25 -6.734 1 98.44 122 TYR A O 1
ATOM 943 N N . ASP A 1 123 ? -6.641 -9.227 -8.547 1 96.06 123 ASP A N 1
ATOM 944 C CA . ASP A 1 123 ? -7.848 -8.656 -7.961 1 96.06 123 ASP A CA 1
ATOM 945 C C . ASP A 1 123 ? -8.078 -7.234 -8.469 1 96.06 123 ASP A C 1
ATOM 947 O O . ASP A 1 123 ? -9.227 -6.801 -8.609 1 96.06 123 ASP A O 1
ATOM 951 N N . ASP A 1 124 ? -7 -6.484 -8.703 1 96.75 124 ASP A N 1
ATOM 952 C CA . ASP A 1 124 ? -7.066 -5.109 -9.188 1 96.75 124 ASP A CA 1
ATOM 953 C C . ASP A 1 124 ? -7.746 -4.203 -8.164 1 96.75 124 ASP A C 1
ATOM 955 O O . ASP A 1 124 ? -8.719 -3.51 -8.492 1 96.75 124 ASP A O 1
ATOM 959 N N . THR A 1 125 ? -7.23 -4.258 -6.922 1 94.75 125 THR A N 1
ATOM 960 C CA . THR A 1 125 ? -7.742 -3.453 -5.816 1 94.75 125 THR A CA 1
ATOM 961 C C . THR A 1 125 ? -7.199 -2.029 -5.887 1 94.75 125 THR A C 1
ATOM 963 O O . THR A 1 125 ? -6.297 -1.742 -6.672 1 94.75 125 THR A O 1
ATOM 966 N N . PRO A 1 126 ? -7.723 -1.127 -5.07 1 92.5 126 PRO A N 1
ATOM 967 C CA . PRO A 1 126 ? -7.141 0.215 -5.004 1 92.5 126 PRO A CA 1
ATOM 968 C C . PRO A 1 126 ? -5.66 0.197 -4.633 1 92.5 126 PRO A C 1
ATOM 970 O O . PRO A 1 126 ? -4.895 1.057 -5.082 1 92.5 126 PRO A O 1
ATOM 973 N N . SER A 1 127 ? -5.262 -0.791 -3.805 1 94.75 127 SER A N 1
ATOM 974 C CA . SER A 1 127 ? -3.855 -0.928 -3.445 1 94.75 127 SER A CA 1
ATOM 975 C C . SER A 1 127 ? -2.984 -1.107 -4.684 1 94.75 127 SER A C 1
ATOM 977 O O . SER A 1 127 ? -1.844 -0.64 -4.719 1 94.75 127 SER A O 1
ATOM 979 N N . ALA A 1 128 ? -3.514 -1.721 -5.66 1 97.31 128 ALA A N 1
ATOM 980 C CA . ALA A 1 128 ? -2.799 -1.906 -6.922 1 97.31 128 ALA A CA 1
ATOM 981 C C . ALA A 1 128 ? -2.711 -0.597 -7.699 1 97.31 128 ALA A C 1
ATOM 983 O O . ALA A 1 128 ? -1.64 -0.229 -8.188 1 97.31 128 ALA A O 1
ATOM 984 N N . ALA A 1 129 ? -3.834 0.135 -7.758 1 96.75 129 ALA A N 1
ATOM 985 C CA . ALA A 1 129 ? -3.959 1.34 -8.578 1 96.75 129 ALA A CA 1
ATOM 986 C C . ALA A 1 129 ? -3.076 2.461 -8.039 1 96.75 129 ALA A C 1
ATOM 988 O O . ALA A 1 129 ? -2.646 3.338 -8.789 1 96.75 129 ALA A O 1
ATOM 989 N N . PHE A 1 130 ? -2.693 2.352 -6.703 1 96.75 130 PHE A N 1
ATOM 990 C CA . PHE A 1 130 ? -1.988 3.48 -6.109 1 96.75 130 PHE A CA 1
ATOM 991 C C . PHE A 1 130 ? -0.697 3.021 -5.445 1 96.75 130 PHE A C 1
ATOM 993 O O . PHE A 1 130 ? -0.138 3.732 -4.605 1 96.75 130 PHE A O 1
ATOM 1000 N N . SER A 1 131 ? -0.259 1.826 -5.754 1 97.31 131 SER A N 1
ATOM 1001 C CA . SER A 1 131 ? 1.067 1.399 -5.32 1 97.31 131 SER A CA 1
ATOM 1002 C C . SER A 1 131 ? 2.162 2.18 -6.039 1 97.31 131 SER A C 1
ATOM 1004 O O . SER A 1 131 ? 1.882 2.943 -6.965 1 97.31 131 SER A O 1
ATOM 1006 N N . ALA A 1 132 ? 3.389 2.096 -5.555 1 94.81 132 ALA A N 1
ATOM 1007 C CA . ALA A 1 132 ? 4.57 2.67 -6.188 1 94.81 132 ALA A CA 1
ATOM 1008 C C . ALA A 1 132 ? 5.625 1.599 -6.453 1 94.81 132 ALA A C 1
ATOM 1010 O O . ALA A 1 132 ? 6.32 1.161 -5.535 1 94.81 132 ALA A O 1
ATOM 1011 N N . PRO A 1 133 ? 5.801 1.241 -7.746 1 96.5 133 PRO A N 1
ATOM 1012 C CA . PRO A 1 133 ? 5.043 1.679 -8.922 1 96.5 133 PRO A CA 1
ATOM 1013 C C . PRO A 1 133 ? 3.611 1.144 -8.93 1 96.5 133 PRO A C 1
ATOM 1015 O O . PRO A 1 133 ? 3.293 0.209 -8.188 1 96.5 133 PRO A O 1
ATOM 1018 N N . ARG A 1 134 ? 2.74 1.789 -9.766 1 97.88 134 ARG A N 1
ATOM 1019 C CA . ARG A 1 134 ? 1.383 1.281 -9.93 1 97.88 134 ARG A CA 1
ATOM 1020 C C . ARG A 1 134 ? 1.394 -0.149 -10.461 1 97.88 134 ARG A C 1
ATOM 1022 O O . ARG A 1 134 ? 2.105 -0.456 -11.422 1 97.88 134 ARG A O 1
ATOM 1029 N N . LEU A 1 135 ? 0.633 -0.973 -9.859 1 98.62 135 LEU A N 1
ATOM 1030 C CA . LEU A 1 135 ? 0.751 -2.422 -9.977 1 98.62 135 LEU A CA 1
ATOM 1031 C C . LEU A 1 135 ? -0.142 -2.953 -11.094 1 98.62 135 LEU A C 1
ATOM 1033 O O . LEU A 1 135 ? -1.349 -2.703 -11.102 1 98.62 135 LEU A O 1
ATOM 1037 N N . THR A 1 136 ? 0.45 -3.611 -12.07 1 98.81 136 THR A N 1
ATOM 1038 C CA . THR A 1 136 ? -0.317 -4.426 -13.008 1 98.81 136 THR A CA 1
ATOM 1039 C C . THR A 1 136 ? -1.034 -5.559 -12.273 1 98.81 136 THR A C 1
ATOM 1041 O O . THR A 1 136 ? -0.444 -6.223 -11.422 1 98.81 136 THR A O 1
ATOM 1044 N N . SER A 1 137 ? -2.346 -5.758 -12.57 1 98.75 137 SER A N 1
ATOM 1045 C CA . SER A 1 137 ? -3.137 -6.719 -11.805 1 98.75 137 SER A CA 1
ATOM 1046 C C . SER A 1 137 ? -4.242 -7.328 -12.664 1 98.75 137 SER A C 1
ATOM 1048 O O . SER A 1 137 ? -4.719 -6.695 -13.609 1 98.75 137 SER A O 1
ATOM 1050 N N . VAL A 1 138 ? -4.562 -8.57 -12.398 1 98.19 138 VAL A N 1
ATOM 1051 C CA . VAL A 1 138 ? -5.762 -9.164 -12.977 1 98.19 138 VAL A CA 1
ATOM 1052 C C . VAL A 1 138 ? -7.004 -8.508 -12.383 1 98.19 138 VAL A C 1
ATOM 1054 O O . VAL A 1 138 ? -7.148 -8.422 -11.164 1 98.19 138 VAL A O 1
ATOM 1057 N N . HIS A 1 139 ? -7.793 -7.969 -13.227 1 96.12 139 HIS A N 1
ATOM 1058 C CA . HIS A 1 139 ? -9.023 -7.309 -12.812 1 96.12 139 HIS A CA 1
ATOM 1059 C C . HIS A 1 139 ? -10.164 -8.312 -12.648 1 96.12 139 HIS A C 1
ATOM 1061 O O . HIS A 1 139 ? -10.609 -8.914 -13.625 1 96.12 139 HIS A O 1
ATOM 1067 N N . MET A 1 140 ? -10.539 -8.469 -11.398 1 90.25 140 MET A N 1
ATOM 1068 C CA . MET A 1 140 ? -11.727 -9.25 -11.07 1 90.25 140 MET A CA 1
ATOM 1069 C C . MET A 1 140 ? -12.922 -8.336 -10.828 1 90.25 140 MET A C 1
ATOM 1071 O O . MET A 1 140 ? -12.852 -7.406 -10.023 1 90.25 140 MET A O 1
ATOM 1075 N N . PRO A 1 141 ? -13.969 -8.516 -11.477 1 86.62 141 PRO A N 1
ATOM 1076 C CA . PRO A 1 141 ? -15.125 -7.617 -11.375 1 86.62 141 PRO A CA 1
ATOM 1077 C C . PRO A 1 141 ? -15.953 -7.855 -10.117 1 86.62 141 PRO A C 1
ATOM 1079 O O . PRO A 1 141 ? -17.141 -8.188 -10.203 1 86.62 141 PRO A O 1
ATOM 1082 N N . TRP A 1 142 ? -15.414 -7.488 -9 1 81.75 142 TRP A N 1
ATOM 1083 C CA . TRP A 1 142 ? -16.016 -7.77 -7.695 1 81.75 142 TRP A CA 1
ATOM 1084 C C . TRP A 1 142 ? -17.312 -6.984 -7.512 1 81.75 142 TRP A C 1
ATOM 1086 O O . TRP A 1 142 ? -18.266 -7.488 -6.922 1 81.75 142 TRP A O 1
ATOM 1096 N N . ARG A 1 143 ? -17.328 -5.711 -7.883 1 80.88 143 ARG A N 1
ATOM 1097 C CA . ARG A 1 143 ? -18.516 -4.883 -7.711 1 80.88 143 ARG A CA 1
ATOM 1098 C C . ARG A 1 143 ? -19.703 -5.492 -8.43 1 80.88 143 ARG A C 1
ATOM 1100 O O . ARG A 1 143 ? -20.797 -5.605 -7.859 1 80.88 143 ARG A O 1
ATOM 1107 N N . GLU A 1 144 ? -19.438 -5.816 -9.641 1 81.12 144 GLU A N 1
ATOM 1108 C CA . GLU A 1 144 ? -20.5 -6.434 -10.43 1 81.12 144 GLU A CA 1
ATOM 1109 C C . GLU A 1 144 ? -20.938 -7.758 -9.812 1 81.12 144 GLU A C 1
ATOM 1111 O O . GLU A 1 144 ? -22.141 -8.062 -9.789 1 81.12 144 GLU A O 1
ATOM 1116 N N . MET A 1 145 ? -20 -8.438 -9.328 1 81.25 145 MET A N 1
ATOM 1117 C CA . MET A 1 145 ? -20.297 -9.727 -8.711 1 81.25 145 MET A CA 1
ATOM 1118 C C . MET A 1 145 ? -21.125 -9.547 -7.445 1 81.25 145 MET A C 1
ATOM 1120 O O . MET A 1 145 ? -22.094 -10.281 -7.219 1 81.25 145 MET A O 1
ATOM 1124 N N . THR A 1 146 ? -20.734 -8.594 -6.633 1 81.75 146 THR A N 1
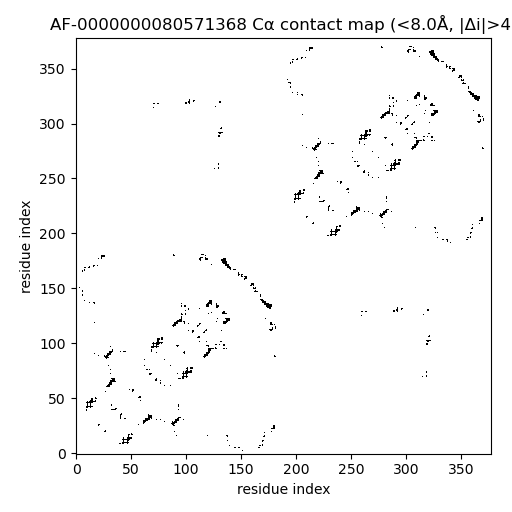ATOM 1125 C CA . THR A 1 146 ? -21.453 -8.336 -5.395 1 81.75 146 THR A CA 1
ATOM 1126 C C . THR A 1 146 ? -22.875 -7.871 -5.688 1 81.75 146 THR A C 1
ATOM 1128 O O . THR A 1 146 ? -23.828 -8.336 -5.059 1 81.75 146 THR A O 1
ATOM 1131 N N . GLN A 1 147 ? -22.984 -6.988 -6.66 1 83.62 147 GLN A N 1
ATOM 1132 C CA . GLN A 1 147 ? -24.297 -6.504 -7.051 1 83.62 147 GLN A CA 1
ATOM 1133 C C . GLN A 1 147 ? -25.172 -7.645 -7.555 1 83.62 147 GLN A C 1
ATOM 1135 O O . GLN A 1 147 ? -26.375 -7.691 -7.254 1 83.62 147 GLN A O 1
ATOM 1140 N N . ASN A 1 148 ? -24.562 -8.422 -8.305 1 83.12 148 ASN A N 1
ATOM 1141 C CA . ASN A 1 148 ? -25.297 -9.594 -8.805 1 83.12 148 ASN A CA 1
ATOM 1142 C C . ASN A 1 148 ? -25.766 -10.484 -7.66 1 83.12 148 ASN A C 1
ATOM 1144 O O . ASN A 1 148 ? -26.875 -11.023 -7.707 1 83.12 148 ASN A O 1
ATOM 1148 N N . GLY A 1 149 ? -24.906 -10.727 -6.699 1 81.5 149 GLY A N 1
ATOM 1149 C CA . GLY A 1 149 ? -25.281 -11.492 -5.527 1 81.5 149 GLY A CA 1
ATOM 1150 C C . GLY A 1 149 ? -26.438 -10.891 -4.766 1 81.5 149 GLY A C 1
ATOM 1151 O O . GLY A 1 149 ? -27.359 -11.602 -4.348 1 81.5 149 GLY A O 1
ATOM 1152 N N . ILE A 1 150 ? -26.375 -9.602 -4.605 1 85.62 150 ILE A N 1
ATOM 1153 C CA . ILE A 1 150 ? -27.469 -8.891 -3.93 1 85.62 150 ILE A CA 1
ATOM 1154 C C . ILE A 1 150 ? -28.75 -9.039 -4.723 1 85.62 150 ILE A C 1
ATOM 1156 O O . ILE A 1 150 ? -29.812 -9.336 -4.152 1 85.62 150 ILE A O 1
ATOM 1160 N N . ASN A 1 151 ? -28.625 -8.852 -6.059 1 86.38 151 ASN A N 1
ATOM 1161 C CA . ASN A 1 151 ? -29.797 -9.008 -6.906 1 86.38 151 ASN A CA 1
ATOM 1162 C C . ASN A 1 151 ? -30.406 -10.406 -6.777 1 86.38 151 ASN A C 1
ATOM 1164 O O . ASN A 1 151 ? -31.625 -10.555 -6.68 1 86.38 151 ASN A O 1
ATOM 1168 N N . ALA A 1 152 ? -29.562 -11.383 -6.758 1 84.19 152 ALA A N 1
ATOM 1169 C CA . ALA A 1 152 ? -30.016 -12.766 -6.637 1 84.19 152 ALA A CA 1
ATOM 1170 C C . ALA A 1 152 ? -30.734 -12.992 -5.309 1 84.19 152 ALA A C 1
ATOM 1172 O O . ALA A 1 152 ? -31.766 -13.68 -5.262 1 84.19 152 ALA A O 1
ATOM 1173 N N . LEU A 1 153 ? -30.125 -12.406 -4.262 1 85.5 153 LEU A N 1
ATOM 1174 C CA . LEU A 1 153 ? -30.719 -12.539 -2.938 1 85.5 153 LEU A CA 1
ATOM 1175 C C . LEU A 1 153 ? -32.062 -11.844 -2.875 1 85.5 153 LEU A C 1
ATOM 1177 O O . LEU A 1 153 ? -33.031 -12.375 -2.307 1 85.5 153 LEU A O 1
ATOM 1181 N N . LEU A 1 154 ? -32.062 -10.719 -3.42 1 87.62 154 LEU A N 1
ATOM 1182 C CA . LEU A 1 154 ? -33.312 -9.969 -3.443 1 87.62 154 LEU A CA 1
ATOM 1183 C C . LEU A 1 154 ? -34.375 -10.703 -4.262 1 87.62 154 LEU A C 1
ATOM 1185 O O . LEU A 1 154 ? -35.531 -10.711 -3.902 1 87.62 154 LEU A O 1
ATOM 1189 N N . ASN A 1 155 ? -33.969 -11.227 -5.395 1 87.62 155 ASN A N 1
ATOM 1190 C CA . ASN A 1 155 ? -34.875 -12.023 -6.199 1 87.62 155 ASN A CA 1
ATOM 1191 C C . ASN A 1 155 ? -35.438 -13.203 -5.41 1 87.62 155 ASN A C 1
ATOM 1193 O O . ASN A 1 155 ? -36.625 -13.523 -5.504 1 87.62 155 ASN A O 1
ATOM 1197 N N . LEU A 1 156 ? -34.594 -13.805 -4.691 1 85.31 156 LEU A N 1
ATOM 1198 C CA . LEU A 1 156 ? -34.969 -14.984 -3.926 1 85.31 156 LEU A CA 1
ATOM 1199 C C . LEU A 1 156 ? -35.875 -14.609 -2.77 1 85.31 156 LEU A C 1
ATOM 1201 O O . LEU A 1 156 ? -36.844 -15.336 -2.475 1 85.31 156 LEU A O 1
ATOM 1205 N N . CYS A 1 157 ? -35.562 -13.539 -2.111 1 89.88 157 CYS A N 1
ATOM 1206 C CA . CYS A 1 157 ? -36.25 -13.188 -0.873 1 89.88 157 CYS A CA 1
ATOM 1207 C C . CYS A 1 157 ? -37.531 -12.414 -1.157 1 89.88 157 CYS A C 1
ATOM 1209 O O . CYS A 1 157 ? -38.5 -12.516 -0.402 1 89.88 157 CYS A O 1
ATOM 1211 N N . TYR A 1 158 ? -37.469 -11.695 -2.168 1 91.56 158 TYR A N 1
ATOM 1212 C CA . TYR A 1 158 ? -38.594 -10.781 -2.344 1 91.56 158 TYR A CA 1
ATOM 1213 C C . TYR A 1 158 ? -39.281 -11.008 -3.684 1 91.56 158 TYR A C 1
ATOM 1215 O O . TYR A 1 158 ? -40.156 -10.219 -4.098 1 91.56 158 TYR A O 1
ATOM 1223 N N . ASP A 1 159 ? -39.031 -11.992 -4.328 1 90 159 ASP A N 1
ATOM 1224 C CA . ASP A 1 159 ? -39.625 -12.328 -5.617 1 90 159 ASP A CA 1
ATOM 1225 C C . ASP A 1 159 ? -39.469 -11.172 -6.605 1 90 159 ASP A C 1
ATOM 1227 O O . ASP A 1 159 ? -40.438 -10.773 -7.25 1 90 159 ASP A O 1
ATOM 1231 N N . MET A 1 160 ? -38.344 -10.625 -6.555 1 88.88 160 MET A N 1
ATOM 1232 C CA . MET A 1 160 ? -38 -9.586 -7.527 1 88.88 160 MET A CA 1
ATOM 1233 C C . MET A 1 160 ? -37.406 -10.195 -8.789 1 88.88 160 MET A C 1
ATOM 1235 O O . MET A 1 160 ? -37.219 -11.414 -8.859 1 88.88 160 MET A O 1
ATOM 1239 N N . ARG A 1 161 ? -37.438 -9.406 -9.898 1 87.44 161 ARG A N 1
ATOM 1240 C CA . ARG A 1 161 ? -36.875 -9.844 -11.172 1 87.44 161 ARG A CA 1
ATOM 1241 C C . ARG A 1 161 ? -35.719 -8.945 -11.594 1 87.44 161 ARG A C 1
ATOM 1243 O O . ARG A 1 161 ? -35.719 -8.414 -12.703 1 87.44 161 ARG A O 1
ATOM 1250 N N . ARG A 1 162 ? -34.781 -8.852 -10.633 1 85.38 162 ARG A N 1
ATOM 1251 C CA . ARG A 1 162 ? -33.594 -8.055 -10.93 1 85.38 162 ARG A CA 1
ATOM 1252 C C . ARG A 1 162 ? -32.625 -8.82 -11.828 1 85.38 162 ARG A C 1
ATOM 1254 O O . ARG A 1 162 ? -32.562 -10.055 -11.789 1 85.38 162 ARG A O 1
ATOM 1261 N N . PRO A 1 163 ? -31.938 -8.062 -12.727 1 81.12 163 PRO A N 1
ATOM 1262 C CA . PRO A 1 163 ? -31 -8.734 -13.625 1 81.12 163 PRO A CA 1
ATOM 1263 C C . PRO A 1 163 ? -29.859 -9.406 -12.883 1 81.12 163 PRO A C 1
ATOM 1265 O O . PRO A 1 163 ? -29.328 -8.852 -11.914 1 81.12 163 PRO A O 1
ATOM 1268 N N . VAL A 1 164 ? -29.672 -10.648 -13.156 1 78.06 164 VAL A N 1
ATOM 1269 C CA . VAL A 1 164 ? -28.547 -11.414 -12.641 1 78.06 164 VAL A CA 1
ATOM 1270 C C . VAL A 1 164 ? -27.719 -11.961 -13.805 1 78.06 164 VAL A C 1
ATOM 1272 O O . VAL A 1 164 ? -28.266 -12.594 -14.719 1 78.06 164 VAL A O 1
ATOM 1275 N N . THR A 1 165 ? -26.531 -11.328 -13.859 1 74.69 165 THR A N 1
ATOM 1276 C CA . THR A 1 165 ? -25.641 -11.82 -14.906 1 74.69 165 THR A CA 1
ATOM 1277 C C . THR A 1 165 ? -24.766 -12.969 -14.383 1 74.69 165 THR A C 1
ATOM 1279 O O . THR A 1 165 ? -24.5 -13.047 -13.188 1 74.69 165 THR A O 1
ATOM 1282 N N . ARG A 1 166 ? -24.422 -13.773 -15.375 1 70.06 166 ARG A N 1
ATOM 1283 C CA . ARG A 1 166 ? -23.719 -14.984 -14.969 1 70.06 166 ARG A CA 1
ATOM 1284 C C . ARG A 1 166 ? -22.25 -14.906 -15.352 1 70.06 166 ARG A C 1
ATOM 1286 O O . ARG A 1 166 ? -21.422 -15.625 -14.781 1 70.06 166 ARG A O 1
ATOM 1293 N N . GLU A 1 167 ? -21.984 -14.078 -16.281 1 70 167 GLU A N 1
ATOM 1294 C CA . GLU A 1 167 ? -20.594 -14.07 -16.734 1 70 167 GLU A CA 1
ATOM 1295 C C . GLU A 1 167 ? -19.938 -12.719 -16.469 1 70 167 GLU A C 1
ATOM 1297 O O . GLU A 1 167 ? -20.531 -11.672 -16.734 1 70 167 GLU A O 1
ATOM 1302 N N . PHE A 1 168 ? -18.781 -12.852 -15.742 1 78.69 168 PHE A N 1
ATOM 1303 C CA . PHE A 1 168 ? -18.031 -11.648 -15.422 1 78.69 168 PHE A CA 1
ATOM 1304 C C . PHE A 1 168 ? -16.688 -11.648 -16.141 1 78.69 168 PHE A C 1
ATOM 1306 O O . PHE A 1 168 ? -15.898 -12.586 -15.992 1 78.69 168 PHE A O 1
ATOM 1313 N N . PRO A 1 169 ? -16.578 -10.695 -16.938 1 82.75 169 PRO A N 1
ATOM 1314 C CA . PRO A 1 169 ? -15.305 -10.656 -17.672 1 82.75 169 PRO A CA 1
ATOM 1315 C C . PRO A 1 169 ? -14.102 -10.477 -16.766 1 82.75 169 PRO A C 1
ATOM 1317 O O . PRO A 1 169 ? -14.172 -9.734 -15.773 1 82.75 169 PRO A O 1
ATOM 1320 N N . VAL A 1 170 ? -13.062 -11.289 -16.969 1 90.25 170 VAL A N 1
ATOM 1321 C CA . VAL A 1 170 ? -11.758 -11.18 -16.312 1 90.25 170 VAL A CA 1
ATOM 1322 C C . VAL A 1 170 ? -10.75 -10.586 -17.297 1 90.25 170 VAL A C 1
ATOM 1324 O O . VAL A 1 170 ? -10.758 -10.914 -18.484 1 90.25 170 VAL A O 1
ATOM 1327 N N . SER A 1 171 ? -9.992 -9.555 -16.875 1 94.88 171 SER A N 1
ATOM 1328 C CA . SER A 1 171 ? -8.992 -8.914 -17.703 1 94.88 171 SER A CA 1
ATOM 1329 C C . SER A 1 171 ? -7.738 -8.57 -16.906 1 94.88 171 SER A C 1
ATOM 1331 O O . SER A 1 171 ? -7.676 -8.828 -15.703 1 94.88 171 SER A O 1
ATOM 1333 N N . VAL A 1 172 ? -6.75 -8.18 -17.625 1 97.81 172 VAL A N 1
ATOM 1334 C CA . VAL A 1 172 ? -5.535 -7.684 -16.984 1 97.81 172 VAL A CA 1
ATOM 1335 C C . VAL A 1 172 ? -5.449 -6.168 -17.141 1 97.81 172 VAL A C 1
ATOM 1337 O O . VAL A 1 172 ? -5.57 -5.648 -18.266 1 97.81 172 VAL A O 1
ATOM 1340 N N . THR A 1 173 ? -5.332 -5.434 -16.094 1 98.19 173 THR A N 1
ATOM 1341 C CA . THR A 1 173 ? -5.066 -3.998 -16.125 1 98.19 173 THR A CA 1
ATOM 1342 C C . THR A 1 173 ? -3.566 -3.725 -16.094 1 98.19 173 THR A C 1
ATOM 1344 O O . THR A 1 173 ? -2.908 -3.943 -15.078 1 98.19 173 THR A O 1
ATOM 1347 N N . LEU A 1 174 ? -3.051 -3.256 -17.219 1 98.38 174 LEU A N 1
ATOM 1348 C CA . LEU A 1 174 ? -1.625 -2.973 -17.344 1 98.38 174 LEU A CA 1
ATOM 1349 C C . LEU A 1 174 ? -1.277 -1.638 -16.703 1 98.38 174 LEU A C 1
ATOM 1351 O O . LEU A 1 174 ? -1.956 -0.634 -16.922 1 98.38 174 LEU A O 1
ATOM 1355 N N . ARG A 1 175 ? -0.167 -1.722 -15.789 1 97.88 175 ARG A N 1
ATOM 1356 C CA . ARG A 1 175 ? 0.333 -0.5 -15.164 1 97.88 175 ARG A CA 1
ATOM 1357 C C . ARG A 1 175 ? 1.858 -0.474 -15.156 1 97.88 175 ARG A C 1
ATOM 1359 O O . ARG A 1 175 ? 2.498 -1.02 -16.062 1 97.88 175 ARG A O 1
ATOM 1366 N N . ALA A 1 176 ? 2.492 0.203 -14.164 1 97.5 176 ALA A N 1
ATOM 1367 C CA . ALA A 1 176 ? 3.902 0.575 -14.242 1 97.5 176 ALA A CA 1
ATOM 1368 C C . ALA A 1 176 ? 4.793 -0.538 -13.703 1 97.5 176 ALA A C 1
ATOM 1370 O O . ALA A 1 176 ? 6.012 -0.516 -13.891 1 97.5 176 ALA A O 1
ATOM 1371 N N . SER A 1 177 ? 4.219 -1.573 -13.117 1 98.56 177 SER A N 1
ATOM 1372 C CA . SER A 1 177 ? 5.027 -2.6 -12.469 1 98.56 177 SER A CA 1
ATOM 1373 C C . SER A 1 177 ? 5.434 -3.691 -13.453 1 98.56 177 SER A C 1
ATOM 1375 O O . SER A 1 177 ? 6.117 -4.645 -13.078 1 98.56 177 SER A O 1
ATOM 1377 N N . LEU A 1 178 ? 4.992 -3.654 -14.711 1 98.75 178 LEU A N 1
ATOM 1378 C CA . LEU A 1 178 ? 5.277 -4.668 -15.719 1 98.75 178 LEU A CA 1
ATOM 1379 C C . LEU A 1 178 ? 5.973 -4.055 -16.922 1 98.75 178 LEU A C 1
ATOM 1381 O O . LEU A 1 178 ? 5.492 -3.072 -17.484 1 98.75 178 LEU A O 1
ATOM 1385 N N . ALA A 1 179 ? 7.125 -4.586 -17.25 1 98.38 179 ALA A N 1
ATOM 1386 C CA . ALA A 1 179 ? 7.883 -4.195 -18.438 1 98.38 179 ALA A CA 1
ATOM 1387 C C . ALA A 1 179 ? 8.422 -5.418 -19.172 1 98.38 179 ALA A C 1
ATOM 1389 O O . ALA A 1 179 ? 8.281 -6.547 -18.703 1 98.38 179 ALA A O 1
ATOM 1390 N N . LYS A 1 180 ? 8.93 -5.148 -20.359 1 97.88 180 LYS A N 1
ATOM 1391 C CA . LYS A 1 180 ? 9.531 -6.234 -21.141 1 97.88 180 LYS A CA 1
ATOM 1392 C C . LYS A 1 180 ? 10.742 -6.82 -20.422 1 97.88 180 LYS A C 1
ATOM 1394 O O . LYS A 1 180 ? 11.531 -6.082 -19.828 1 97.88 180 LYS A O 1
ATOM 1399 N N . ALA A 1 181 ? 10.914 -8.094 -20.438 1 97.06 181 ALA A N 1
ATOM 1400 C CA . ALA A 1 181 ? 12.055 -8.766 -19.828 1 97.06 181 ALA A CA 1
ATOM 1401 C C . ALA A 1 181 ? 13.367 -8.242 -20.406 1 97.06 181 ALA A C 1
ATOM 1403 O O . ALA A 1 181 ? 13.453 -7.918 -21.594 1 97.06 181 ALA A O 1
ATOM 1404 N N . PRO A 1 182 ? 14.328 -8.023 -19.484 1 90.19 182 PRO A N 1
ATOM 1405 C CA . PRO A 1 182 ? 15.625 -7.586 -20 1 90.19 182 PRO A CA 1
ATOM 1406 C C . PRO A 1 182 ? 16.203 -8.555 -21.016 1 90.19 182 PRO A C 1
ATOM 1408 O O . PRO A 1 182 ? 15.992 -9.766 -20.922 1 90.19 182 PRO A O 1
ATOM 1411 N N . SER A 1 183 ? 16.656 -7.953 -22.156 1 77.88 183 SER A N 1
ATOM 1412 C CA . SER A 1 183 ? 17.281 -8.758 -23.203 1 77.88 183 SER A CA 1
ATOM 1413 C C . SER A 1 183 ? 18.5 -9.508 -22.672 1 77.88 183 SER A C 1
ATOM 1415 O O . SER A 1 183 ? 19.203 -9.016 -21.781 1 77.88 183 SER A O 1
ATOM 1417 N N . ALA A 1 184 ? 18.516 -10.734 -22.734 1 61.88 184 ALA A N 1
ATOM 1418 C CA . ALA A 1 184 ? 19.719 -11.508 -22.406 1 61.88 184 ALA A CA 1
ATOM 1419 C C . ALA A 1 184 ? 20.969 -10.828 -22.938 1 61.88 184 ALA A C 1
ATOM 1421 O O . ALA A 1 184 ? 21.047 -10.484 -24.125 1 61.88 184 ALA A O 1
ATOM 1422 N N . ARG A 1 185 ? 21.5 -9.805 -22.281 1 48.78 185 ARG A N 1
ATOM 1423 C CA . ARG A 1 185 ? 22.75 -9.305 -22.828 1 48.78 185 ARG A CA 1
ATOM 1424 C C . ARG A 1 185 ? 23.656 -10.453 -23.281 1 48.78 185 ARG A C 1
ATOM 1426 O O . ARG A 1 185 ? 23.938 -11.367 -22.5 1 48.78 185 ARG A O 1
ATOM 1433 N N . ARG A 1 186 ? 23.656 -10.766 -24.547 1 35.16 186 ARG A N 1
ATOM 1434 C CA . ARG A 1 186 ? 24.797 -11.469 -25.125 1 35.16 186 ARG A CA 1
ATOM 1435 C C . ARG A 1 186 ? 26.109 -10.883 -24.641 1 35.16 186 ARG A C 1
ATOM 1437 O O . ARG A 1 186 ? 26.297 -9.664 -24.625 1 35.16 186 ARG A O 1
ATOM 1444 N N . LYS A 1 187 ? 26.828 -11.57 -23.719 1 36 187 LYS A N 1
ATOM 1445 C CA . LYS A 1 187 ? 28.25 -11.266 -23.594 1 36 187 LYS A CA 1
ATOM 1446 C C . LYS A 1 187 ? 28.828 -10.852 -24.953 1 36 187 LYS 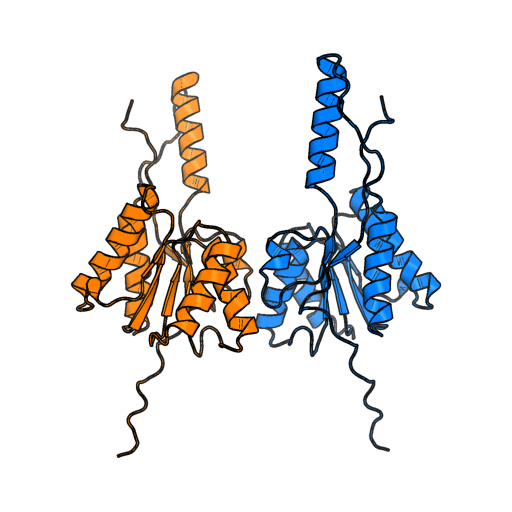A C 1
ATOM 1448 O O . LYS A 1 187 ? 28.609 -11.508 -25.953 1 36 187 LYS A O 1
ATOM 1453 N N . ALA A 1 188 ? 29.016 -9.398 -25.031 1 30.84 188 ALA A N 1
ATOM 1454 C CA . ALA A 1 188 ? 29.906 -9.156 -26.156 1 30.84 188 ALA A CA 1
ATOM 1455 C C . ALA A 1 188 ? 30.875 -10.32 -26.359 1 30.84 188 ALA A C 1
ATOM 1457 O O . ALA A 1 188 ? 31.547 -10.734 -25.422 1 30.84 188 ALA A O 1
ATOM 1458 N N . ALA A 1 189 ? 30.578 -11.062 -27.328 1 24.14 189 ALA A N 1
ATOM 1459 C CA . ALA A 1 189 ? 31.781 -11.734 -27.797 1 24.14 189 ALA A CA 1
ATOM 1460 C C . ALA A 1 189 ? 32.906 -10.734 -28.062 1 24.14 189 ALA A C 1
ATOM 1462 O O . ALA A 1 189 ? 32.656 -9.664 -28.641 1 24.14 189 ALA A O 1
ATOM 1463 N N . MET B 1 1 ? -25.078 9.578 28.156 1 32.53 1 MET B N 1
ATOM 1464 C CA . MET B 1 1 ? -24.016 8.586 28.266 1 32.53 1 MET B CA 1
ATOM 1465 C C . MET B 1 1 ? -22.797 8.992 27.438 1 32.53 1 MET B C 1
ATOM 1467 O O . MET B 1 1 ? -22.547 8.414 26.391 1 32.53 1 MET B O 1
ATOM 1471 N N . PRO B 1 2 ? -22.656 10.141 27.156 1 43.25 2 PRO B N 1
ATOM 1472 C CA . PRO B 1 2 ? -21.719 11.008 26.422 1 43.25 2 PRO B CA 1
ATOM 1473 C C . PRO B 1 2 ? -20.266 10.711 26.75 1 43.25 2 PRO B C 1
ATOM 1475 O O . PRO B 1 2 ? -19.375 10.945 25.922 1 43.25 2 PRO B O 1
ATOM 1478 N N . ASP B 1 3 ? -19.969 10.273 27.969 1 45.66 3 ASP B N 1
ATOM 1479 C CA . ASP B 1 3 ? -18.672 10.25 28.656 1 45.66 3 ASP B CA 1
ATOM 1480 C C . ASP B 1 3 ? -17.781 9.148 28.109 1 45.66 3 ASP B C 1
ATOM 1482 O O . ASP B 1 3 ? -16.609 9.039 28.484 1 45.66 3 ASP B O 1
ATOM 1486 N N . GLN B 1 4 ? -18.375 8.148 27.625 1 48 4 GLN B N 1
ATOM 1487 C CA . GLN B 1 4 ? -17.594 6.934 27.438 1 48 4 GLN B CA 1
ATOM 1488 C C . GLN B 1 4 ? -17.016 6.871 26.016 1 48 4 GLN B C 1
ATOM 1490 O O . GLN B 1 4 ? -16.719 5.785 25.516 1 48 4 GLN B O 1
ATOM 1495 N N . CYS B 1 5 ? -17.297 7.93 25.344 1 52.06 5 CYS B N 1
ATOM 1496 C CA . CYS B 1 5 ? -16.797 7.793 23.969 1 52.06 5 CYS B CA 1
ATOM 1497 C C . CYS B 1 5 ? -15.281 7.77 23.938 1 52.06 5 CYS B C 1
ATOM 1499 O O . CYS B 1 5 ? -14.625 8.586 24.594 1 52.06 5 CYS B O 1
ATOM 1501 N N . PHE B 1 6 ? -14.734 6.582 23.875 1 56.69 6 PHE B N 1
ATOM 1502 C CA . PHE B 1 6 ? -13.305 6.375 23.656 1 56.69 6 PHE B CA 1
ATOM 1503 C C . PHE B 1 6 ? -12.789 7.305 22.562 1 56.69 6 PHE B C 1
ATOM 1505 O O . PHE B 1 6 ? -13.289 7.277 21.422 1 56.69 6 PHE B O 1
ATOM 1512 N N . THR B 1 7 ? -12.477 8.648 23.031 1 63.56 7 THR B N 1
ATOM 1513 C CA . THR B 1 7 ? -12.055 9.594 22 1 63.56 7 THR B CA 1
ATOM 1514 C C . THR B 1 7 ? -10.531 9.625 21.891 1 63.56 7 THR B C 1
ATOM 1516 O O . THR B 1 7 ? -9.82 9.391 22.875 1 63.56 7 THR B O 1
ATOM 1519 N N . VAL B 1 8 ? -10 9.297 20.75 1 74.56 8 VAL B N 1
ATOM 1520 C CA . VAL B 1 8 ? -8.594 9.523 20.438 1 74.56 8 VAL B CA 1
ATOM 1521 C C . VAL B 1 8 ? -8.32 11.023 20.359 1 74.56 8 VAL B C 1
ATOM 1523 O O . VAL B 1 8 ? -9.18 11.797 19.953 1 74.56 8 VAL B O 1
ATOM 1526 N N . ASP B 1 9 ? -7.16 11.461 21 1 86.19 9 ASP B N 1
ATOM 1527 C CA . ASP B 1 9 ? -6.758 12.867 20.984 1 86.19 9 ASP B CA 1
ATOM 1528 C C . ASP B 1 9 ? -6.156 13.242 19.641 1 86.19 9 ASP B C 1
ATOM 1530 O O . ASP B 1 9 ? -4.934 13.203 19.453 1 86.19 9 ASP B O 1
ATOM 1534 N N . HIS B 1 10 ? -7.004 13.602 18.734 1 91.19 10 HIS B N 1
ATOM 1535 C CA . HIS B 1 10 ? -6.578 13.961 17.391 1 91.19 10 HIS B CA 1
ATOM 1536 C C . HIS B 1 10 ? -5.766 15.25 17.391 1 91.19 10 HIS B C 1
ATOM 1538 O O . HIS B 1 10 ? -4.918 15.461 16.516 1 91.19 10 HIS B O 1
ATOM 1544 N N . THR B 1 11 ? -6.055 16.094 18.391 1 94 11 THR B N 1
ATOM 1545 C CA . THR B 1 11 ? -5.25 17.297 18.531 1 94 11 THR B CA 1
ATOM 1546 C C . THR B 1 11 ? -3.797 16.953 18.844 1 94 11 THR B C 1
ATOM 1548 O O . THR B 1 11 ? -2.879 17.469 18.203 1 94 11 THR B O 1
ATOM 1551 N N . LEU B 1 12 ? -3.641 16.016 19.75 1 93.81 12 LEU B N 1
ATOM 1552 C CA . LEU B 1 12 ? -2.293 15.562 20.078 1 93.81 12 LEU B CA 1
ATOM 1553 C C . LEU B 1 12 ? -1.637 14.875 18.875 1 93.81 12 LEU B C 1
ATOM 1555 O O . LEU B 1 12 ? -0.456 15.102 18.609 1 93.81 12 LEU B O 1
ATOM 1559 N N . GLY B 1 13 ? -2.416 14.086 18.188 1 95.88 13 GLY B N 1
ATOM 1560 C CA . GLY B 1 13 ? -1.885 13.438 17 1 95.88 13 GLY B CA 1
ATOM 1561 C C . GLY B 1 13 ? -1.356 14.414 15.969 1 95.88 13 GLY B C 1
ATOM 1562 O O . GLY B 1 13 ? -0.269 14.219 15.422 1 95.88 13 GLY B O 1
ATOM 1563 N N . GLY B 1 14 ? -2.158 15.43 15.688 1 97.88 14 GLY B N 1
ATOM 1564 C CA . GLY B 1 14 ? -1.723 16.484 14.781 1 97.88 14 GLY B CA 1
ATOM 1565 C C . GLY B 1 14 ? -0.447 17.172 15.227 1 97.88 14 GLY B C 1
ATOM 1566 O O . GLY B 1 14 ? 0.456 17.406 14.422 1 97.88 14 GLY B O 1
ATOM 1567 N N . ARG B 1 15 ? -0.354 17.453 16.562 1 97.88 15 ARG B N 1
ATOM 1568 C CA . ARG B 1 15 ? 0.831 18.109 17.109 1 97.88 15 ARG B CA 1
ATOM 1569 C C . ARG B 1 15 ? 2.068 17.234 16.938 1 97.88 15 ARG B C 1
ATOM 1571 O O . ARG B 1 15 ? 3.133 17.719 16.562 1 97.88 15 ARG B O 1
ATOM 1578 N N . LEU B 1 16 ? 1.912 15.938 17.188 1 97.75 16 LEU B N 1
ATOM 1579 C CA . LEU B 1 16 ? 3.029 15.008 17.094 1 97.75 16 LEU B CA 1
ATOM 1580 C C . LEU B 1 16 ? 3.494 14.883 15.641 1 97.75 16 LEU B C 1
ATOM 1582 O O . LEU B 1 16 ? 4.691 14.75 15.375 1 97.75 16 LEU B O 1
ATOM 1586 N N . ALA B 1 17 ? 2.537 14.914 14.719 1 98.69 17 ALA B N 1
ATOM 1587 C CA . ALA B 1 17 ? 2.881 14.883 13.297 1 98.69 17 ALA B CA 1
ATOM 1588 C C . ALA B 1 17 ? 3.75 16.078 12.922 1 98.69 17 ALA B C 1
ATOM 1590 O O . ALA B 1 17 ? 4.793 15.914 12.281 1 98.69 17 ALA B O 1
ATOM 1591 N N . ALA B 1 18 ? 3.305 17.266 13.328 1 98.81 18 ALA B N 1
ATOM 1592 C CA . ALA B 1 18 ? 4.07 18.469 13.047 1 98.81 18 ALA B CA 1
ATOM 1593 C C . ALA B 1 18 ? 5.445 18.422 13.695 1 98.81 18 ALA B C 1
ATOM 1595 O O . ALA B 1 18 ? 6.453 18.75 13.07 1 98.81 18 ALA B O 1
ATOM 1596 N N . ARG B 1 19 ? 5.504 17.969 14.93 1 98.56 19 ARG B N 1
ATOM 1597 C CA . ARG B 1 19 ? 6.758 17.891 15.672 1 98.56 19 ARG B CA 1
ATOM 1598 C C . ARG B 1 19 ? 7.75 16.969 14.977 1 98.56 19 ARG B C 1
ATOM 1600 O O . ARG B 1 19 ? 8.945 17.25 14.93 1 98.56 19 ARG B O 1
ATOM 1607 N N . ALA B 1 20 ? 7.258 15.867 14.438 1 98.75 20 ALA B N 1
ATOM 1608 C CA . ALA B 1 20 ? 8.125 14.93 13.727 1 98.75 20 ALA B CA 1
ATOM 1609 C C . ALA B 1 20 ? 8.805 15.609 12.539 1 98.75 20 ALA B C 1
ATOM 1611 O O . ALA B 1 20 ? 10 15.414 12.312 1 98.75 20 ALA B O 1
ATOM 1612 N N . LEU B 1 21 ? 8.039 16.375 11.773 1 98.75 21 LEU B N 1
ATOM 1613 C CA . LEU B 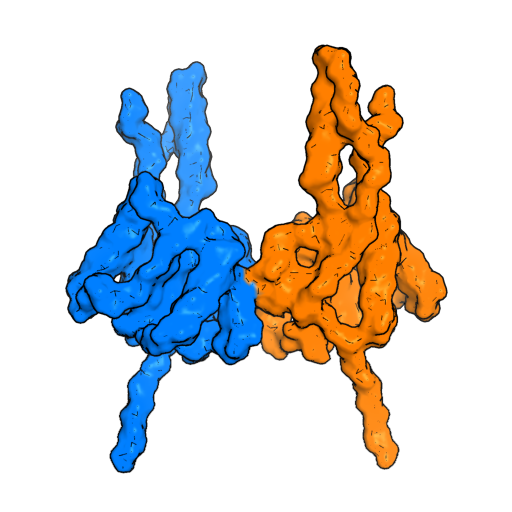1 21 ? 8.586 17.078 10.617 1 98.75 21 LEU B CA 1
ATOM 1614 C C . LEU B 1 21 ? 9.57 18.156 11.062 1 98.75 21 LEU B C 1
ATOM 1616 O O . LEU B 1 21 ? 10.648 18.297 10.477 1 98.75 21 LEU B O 1
ATOM 1620 N N . LEU B 1 22 ? 9.242 18.875 12.133 1 98.56 22 LEU B N 1
ATOM 1621 C CA . LEU B 1 22 ? 10.086 19.953 12.641 1 98.56 22 LEU B CA 1
ATOM 1622 C C . LEU B 1 22 ? 11.398 19.406 13.203 1 98.56 22 LEU B C 1
ATOM 1624 O O . LEU B 1 22 ? 12.461 19.984 12.992 1 98.56 22 LEU B O 1
ATOM 1628 N N . ASP B 1 23 ? 11.258 18.25 13.945 1 98.38 23 ASP B N 1
ATOM 1629 C CA . ASP B 1 23 ? 12.438 17.594 14.5 1 98.38 23 ASP B CA 1
ATOM 1630 C C . ASP B 1 23 ? 13.391 17.141 13.398 1 98.38 23 ASP B C 1
ATOM 1632 O O . ASP B 1 23 ? 14.586 16.969 13.641 1 98.38 23 ASP B O 1
ATOM 1636 N N . HIS B 1 24 ? 12.867 16.922 12.188 1 98.44 24 HIS B N 1
ATOM 1637 C CA . HIS B 1 24 ? 13.68 16.562 11.031 1 98.44 24 HIS B CA 1
ATOM 1638 C C . HIS B 1 24 ? 14.031 17.797 10.195 1 98.44 24 HIS B C 1
ATOM 1640 O O . HIS B 1 24 ? 14.406 17.656 9.031 1 98.44 24 HIS B O 1
ATOM 1646 N N . LYS B 1 25 ? 13.805 18.969 10.719 1 98.25 25 LYS B N 1
ATOM 1647 C CA . LYS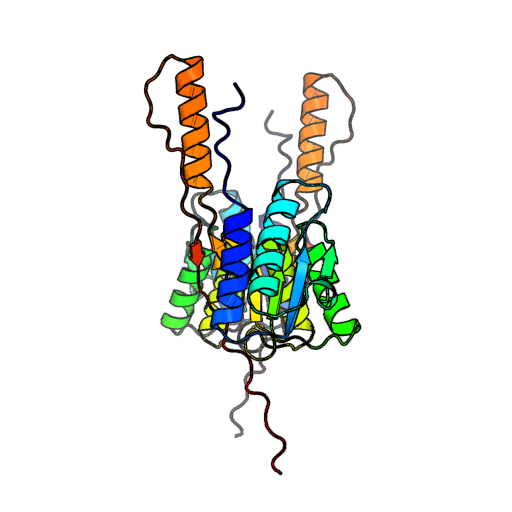 B 1 25 ? 14.289 20.266 10.242 1 98.25 25 LYS B CA 1
ATOM 1648 C C . LYS B 1 25 ? 13.469 20.734 9.047 1 98.25 25 LYS B C 1
ATOM 1650 O O . LYS B 1 25 ? 13.914 21.609 8.289 1 98.25 25 LYS B O 1
ATOM 1655 N N . HIS B 1 26 ? 12.32 20.172 8.836 1 98.38 26 HIS B N 1
ATOM 1656 C CA . HIS B 1 26 ? 11.438 20.703 7.801 1 98.38 26 HIS B CA 1
ATOM 1657 C C . HIS B 1 26 ? 10.742 21.984 8.266 1 98.38 26 HIS B C 1
ATOM 1659 O O . HIS B 1 26 ? 10.156 22.016 9.352 1 98.38 26 HIS B O 1
ATOM 1665 N N . ARG B 1 27 ? 10.781 23.031 7.434 1 97.44 27 ARG B N 1
ATOM 1666 C CA . ARG B 1 27 ? 10.125 24.297 7.738 1 97.44 27 ARG B CA 1
ATOM 1667 C C . ARG B 1 27 ? 9.164 24.703 6.625 1 97.44 27 ARG B C 1
ATOM 1669 O O . ARG B 1 27 ? 8.273 25.531 6.836 1 97.44 27 ARG B O 1
ATOM 1676 N N . LYS B 1 28 ? 9.453 24.219 5.406 1 97.62 28 LYS B N 1
ATOM 1677 C CA . LYS B 1 28 ? 8.531 24.391 4.281 1 97.62 28 LYS B CA 1
ATOM 1678 C C . LYS B 1 28 ? 7.676 23.141 4.09 1 97.62 28 LYS B C 1
ATOM 1680 O O . LYS B 1 28 ? 8.109 22.172 3.445 1 97.62 28 LYS B O 1
ATOM 1685 N N . ILE B 1 29 ? 6.512 23.219 4.625 1 98.44 29 ILE B N 1
ATOM 1686 C CA . ILE B 1 29 ? 5.66 22.031 4.766 1 98.44 29 ILE B CA 1
ATOM 1687 C C . ILE B 1 29 ? 4.332 22.281 4.051 1 98.44 29 ILE B C 1
ATOM 1689 O O . ILE B 1 29 ? 3.768 23.375 4.121 1 98.44 29 ILE B O 1
ATOM 1693 N N . ALA B 1 30 ? 3.846 21.344 3.293 1 98.88 30 ALA B N 1
ATOM 1694 C CA . ALA B 1 30 ? 2.512 21.328 2.697 1 98.88 30 ALA B CA 1
ATOM 1695 C C . ALA B 1 30 ? 1.596 20.344 3.41 1 98.88 30 ALA B C 1
ATOM 1697 O O . ALA B 1 30 ? 2.068 19.406 4.051 1 98.88 30 ALA B O 1
ATOM 1698 N N . VAL B 1 31 ? 0.262 20.609 3.312 1 98.88 31 VAL B N 1
ATOM 1699 C CA . VAL B 1 31 ? -0.694 19.781 4.035 1 98.88 31 VAL B CA 1
ATOM 1700 C C . VAL B 1 31 ? -1.844 19.391 3.105 1 98.88 31 VAL B C 1
ATOM 1702 O O . VAL B 1 31 ? -2.408 20.234 2.418 1 98.88 31 VAL B O 1
ATOM 1705 N N . VAL B 1 32 ? -2.111 18.125 3.045 1 98.88 32 VAL B N 1
ATOM 1706 C CA . VAL B 1 32 ? -3.346 17.609 2.455 1 98.88 32 VAL B CA 1
ATOM 1707 C C . VAL B 1 32 ? -4.289 17.141 3.559 1 98.88 32 VAL B C 1
ATOM 1709 O O . VAL B 1 32 ? -4.039 16.109 4.199 1 98.88 32 VAL B O 1
ATOM 1712 N N . GLU B 1 33 ? -5.379 17.891 3.793 1 98.62 33 GLU B N 1
ATOM 1713 C CA . GLU B 1 33 ? -6.305 17.562 4.875 1 98.62 33 GLU B CA 1
ATOM 1714 C C . GLU B 1 33 ? -7.527 16.812 4.355 1 98.62 33 GLU B C 1
ATOM 1716 O O . GLU B 1 33 ? -7.734 16.719 3.145 1 98.62 33 GLU B O 1
ATOM 1721 N N . GLY B 1 34 ? -8.258 16.156 5.258 1 98.19 34 GLY B N 1
ATOM 1722 C CA . GLY B 1 34 ? -9.531 15.531 4.926 1 98.19 34 GLY B CA 1
ATOM 1723 C C . GLY B 1 34 ? -10.68 16.531 4.867 1 98.19 34 GLY B C 1
ATOM 1724 O O . GLY B 1 34 ? -10.461 17.734 4.887 1 98.19 34 GLY B O 1
ATOM 1725 N N . PRO B 1 35 ? -11.922 16.031 4.727 1 97.5 35 PRO B N 1
ATOM 1726 C CA . PRO B 1 35 ? -13.094 16.906 4.699 1 97.5 35 PRO B CA 1
ATOM 1727 C C . PRO B 1 35 ? -13.203 17.781 5.945 1 97.5 35 PRO B C 1
ATOM 1729 O O . PRO B 1 35 ? -13.281 17.266 7.062 1 97.5 35 PRO B O 1
ATOM 1732 N N . ARG B 1 36 ? -13.32 19.078 5.711 1 96 36 ARG B N 1
ATOM 1733 C CA . ARG B 1 36 ? -13.25 20.062 6.789 1 96 36 ARG B CA 1
ATOM 1734 C C . ARG B 1 36 ? -14.477 19.969 7.691 1 96 36 ARG B C 1
ATOM 1736 O O . ARG B 1 36 ? -14.461 20.453 8.828 1 96 36 ARG B O 1
ATOM 1743 N N . GLN B 1 37 ? -15.5 19.281 7.199 1 95.69 37 GLN B N 1
ATOM 1744 C CA . GLN B 1 37 ? -16.734 19.172 7.977 1 95.69 37 GLN B CA 1
ATOM 1745 C C . GLN B 1 37 ? -16.609 18.094 9.047 1 95.69 37 GLN B C 1
ATOM 1747 O O . GLN B 1 37 ? -17.438 18.016 9.961 1 95.69 37 GLN B O 1
ATOM 1752 N N . LEU B 1 38 ? -15.617 17.281 8.961 1 94.88 38 LEU B N 1
ATOM 1753 C CA . LEU B 1 38 ? -15.43 16.203 9.922 1 94.88 38 LEU B CA 1
ATOM 1754 C C . LEU B 1 38 ? -14.641 16.688 11.133 1 94.88 38 LEU B C 1
ATOM 1756 O O . LEU B 1 38 ? -13.492 17.125 11 1 94.88 38 LEU B O 1
ATOM 1760 N N . GLU B 1 39 ? -15.203 16.5 12.289 1 92.56 39 GLU B N 1
ATOM 1761 C CA . GLU B 1 39 ? -14.648 17.047 13.531 1 92.56 39 GLU B CA 1
ATOM 1762 C C . GLU B 1 39 ? -13.273 16.453 13.828 1 92.56 39 GLU B C 1
ATOM 1764 O O . GLU B 1 39 ? -12.367 17.156 14.266 1 92.56 39 GLU B O 1
ATOM 1769 N N . ASP B 1 40 ? -13.141 15.148 13.641 1 91.12 40 ASP B N 1
ATOM 1770 C CA . ASP B 1 40 ? -11.867 14.5 13.914 1 91.12 40 ASP B CA 1
ATOM 1771 C C . ASP B 1 40 ? -10.758 15.062 13.031 1 91.12 40 ASP B C 1
ATOM 1773 O O . ASP B 1 40 ? -9.633 15.266 13.492 1 91.12 40 ASP B O 1
ATOM 1777 N N . ASN B 1 41 ? -11.055 15.273 11.797 1 95.75 41 ASN B N 1
ATOM 1778 C CA . ASN B 1 41 ? -10.078 15.883 10.891 1 95.75 41 ASN B CA 1
ATOM 1779 C C . ASN B 1 41 ? -9.734 17.312 11.32 1 95.75 41 ASN B C 1
ATOM 1781 O O . ASN B 1 41 ? -8.562 17.703 11.281 1 95.75 41 ASN B O 1
ATOM 1785 N N . ARG B 1 42 ? -10.727 18.078 11.695 1 96.75 42 ARG B N 1
ATOM 1786 C CA . ARG B 1 42 ? -10.484 19.438 12.141 1 96.75 42 ARG B CA 1
ATOM 1787 C C . ARG B 1 42 ? -9.531 19.469 13.336 1 96.75 42 ARG B C 1
ATOM 1789 O O . ARG B 1 42 ? -8.602 20.281 13.375 1 96.75 42 ARG B O 1
ATOM 1796 N N . ALA B 1 43 ? -9.773 18.594 14.281 1 95.44 43 ALA B N 1
ATOM 1797 C CA . ALA B 1 43 ? -8.93 18.531 15.469 1 95.44 43 ALA B CA 1
ATOM 1798 C C . ALA B 1 43 ? -7.496 18.172 15.102 1 95.44 43 ALA B C 1
ATOM 1800 O O . ALA B 1 43 ? -6.551 18.781 15.609 1 95.44 43 ALA B O 1
ATOM 1801 N N . ARG B 1 44 ? -7.332 17.203 14.234 1 96.44 44 ARG B N 1
ATOM 1802 C CA . ARG B 1 44 ? -6.039 16.766 13.727 1 96.44 44 ARG B CA 1
ATOM 1803 C C . ARG B 1 44 ? -5.281 17.922 13.078 1 96.44 44 ARG B C 1
ATOM 1805 O O . ARG B 1 44 ? -4.121 18.172 13.406 1 96.44 44 ARG B O 1
ATOM 1812 N N . ILE B 1 45 ? -5.93 18.594 12.203 1 98.38 45 ILE B N 1
ATOM 1813 C CA . ILE B 1 45 ? -5.305 19.656 11.438 1 98.38 45 ILE B CA 1
ATOM 1814 C C . ILE B 1 45 ? -5.012 20.844 12.344 1 98.38 45 ILE B C 1
ATOM 1816 O O . ILE B 1 45 ? -3.949 21.469 12.242 1 98.38 45 ILE B O 1
ATOM 1820 N N . ASP B 1 46 ? -5.965 21.156 13.242 1 97.81 46 ASP B N 1
ATOM 1821 C CA . ASP B 1 46 ? -5.762 22.25 14.18 1 97.81 46 ASP B CA 1
ATOM 1822 C C . ASP B 1 46 ? -4.539 22 15.055 1 97.81 46 ASP B C 1
ATOM 1824 O O . ASP B 1 46 ? -3.758 22.922 15.32 1 97.81 46 ASP B O 1
ATOM 1828 N N . GLY B 1 47 ? -4.414 20.766 15.555 1 98.06 47 GLY B N 1
ATOM 1829 C CA . GLY B 1 47 ? -3.225 20.422 16.312 1 98.06 47 GLY B CA 1
ATOM 1830 C C . GLY B 1 47 ? -1.938 20.594 15.539 1 98.06 47 GLY B C 1
ATOM 1831 O O . GLY B 1 47 ? -0.962 21.141 16.062 1 98.06 47 GLY B O 1
ATOM 1832 N N . PHE B 1 48 ? -1.979 20.156 14.273 1 98.75 48 PHE B N 1
ATOM 1833 C CA . PHE B 1 48 ? -0.824 20.281 13.391 1 98.75 48 PHE B CA 1
ATOM 1834 C C . PHE B 1 48 ? -0.447 21.75 13.195 1 98.75 48 PHE B C 1
ATOM 1836 O O . PHE B 1 48 ? 0.711 22.125 13.375 1 98.75 48 PHE B O 1
ATOM 1843 N N . MET B 1 49 ? -1.361 22.578 12.883 1 98.56 49 MET B N 1
ATOM 1844 C CA . MET B 1 49 ? -1.138 24 12.594 1 98.56 49 MET B CA 1
ATOM 1845 C C . MET B 1 49 ? -0.681 24.734 13.836 1 98.56 49 MET B C 1
ATOM 1847 O O . MET B 1 49 ? 0.16 25.641 13.758 1 98.56 49 MET B O 1
ATOM 1851 N N . SER B 1 50 ? -1.265 24.391 14.992 1 98.38 50 SER B N 1
ATOM 1852 C CA . SER B 1 50 ? -0.866 25.031 16.25 1 98.38 50 SER B CA 1
ATOM 1853 C C . SER B 1 50 ? 0.605 24.766 16.547 1 98.38 50 SER B C 1
ATOM 1855 O O . SER B 1 50 ? 1.322 25.672 16.984 1 98.38 50 SER B O 1
ATOM 1857 N N . GLU B 1 51 ? 0.983 23.484 16.344 1 98.56 51 GLU B N 1
ATOM 1858 C CA . GLU B 1 51 ? 2.383 23.141 16.562 1 98.56 51 GLU B CA 1
ATOM 1859 C C . GLU B 1 51 ? 3.303 23.922 15.641 1 98.56 51 GLU B C 1
ATOM 1861 O O . GLU B 1 51 ? 4.375 24.375 16.047 1 98.56 51 GLU B O 1
ATOM 1866 N N . LEU B 1 52 ? 2.918 24.109 14.375 1 98.5 52 LEU B N 1
ATOM 1867 C CA . LEU B 1 52 ? 3.693 24.922 13.445 1 98.5 52 LEU B CA 1
ATOM 1868 C C . LEU B 1 52 ? 3.801 26.359 13.938 1 98.5 52 LEU B C 1
ATOM 1870 O O . LEU B 1 52 ? 4.895 26.938 13.969 1 98.5 52 LEU B O 1
ATOM 1874 N N . ARG B 1 53 ? 2.676 26.906 14.32 1 98.31 53 ARG B N 1
ATOM 1875 C CA . ARG B 1 53 ? 2.635 28.266 14.812 1 98.31 53 ARG B CA 1
ATOM 1876 C C . ARG B 1 53 ? 3.559 28.453 16.016 1 98.31 53 ARG B C 1
ATOM 1878 O O . ARG B 1 53 ? 4.32 29.422 16.078 1 98.31 53 ARG B O 1
ATOM 1885 N N . ASP B 1 54 ? 3.506 27.531 16.906 1 98.25 54 ASP B N 1
ATOM 1886 C CA . ASP B 1 54 ? 4.309 27.578 18.125 1 98.25 54 ASP B CA 1
ATOM 1887 C C . ASP B 1 54 ? 5.801 27.516 17.797 1 98.25 54 ASP B C 1
ATOM 1889 O O . ASP B 1 54 ? 6.637 27.859 18.641 1 98.25 54 ASP B O 1
ATOM 1893 N N . ASN B 1 55 ? 6.102 27.047 16.641 1 98.12 55 ASN B N 1
ATOM 1894 C CA . ASN B 1 55 ? 7.5 26.922 16.234 1 98.12 55 ASN B CA 1
ATOM 1895 C C . ASN B 1 55 ? 7.859 27.922 15.141 1 98.12 55 ASN B C 1
ATOM 1897 O O . ASN B 1 55 ? 8.812 27.703 14.391 1 98.12 55 ASN B O 1
ATOM 1901 N N . GLY B 1 56 ? 7.07 28.922 14.945 1 98 56 GLY B N 1
ATOM 1902 C CA . GLY B 1 56 ? 7.434 30.094 14.156 1 98 56 GLY B CA 1
ATOM 1903 C C . GLY B 1 56 ? 7.008 29.984 12.703 1 98 56 GLY B C 1
ATOM 1904 O O . GLY B 1 56 ? 7.441 30.766 11.859 1 98 56 GLY B O 1
ATOM 1905 N N . ILE B 1 57 ? 6.23 29 12.344 1 97.88 57 ILE B N 1
ATOM 1906 C CA . ILE B 1 57 ? 5.73 28.859 10.984 1 97.88 57 ILE B CA 1
ATOM 1907 C C . ILE B 1 57 ? 4.285 29.344 10.914 1 97.88 57 ILE B C 1
ATOM 1909 O O . ILE B 1 57 ? 3.426 28.859 11.656 1 97.88 57 ILE B O 1
ATOM 1913 N N . ASP B 1 58 ? 3.998 30.328 10.055 1 97.5 58 ASP B N 1
ATOM 1914 C CA . ASP B 1 58 ? 2.668 30.906 9.898 1 97.5 58 ASP B CA 1
ATOM 1915 C C . ASP B 1 58 ? 1.751 29.984 9.109 1 97.5 58 ASP B C 1
ATOM 1917 O O . ASP B 1 58 ? 1.935 29.797 7.898 1 97.5 58 ASP B O 1
ATOM 1921 N N . PRO B 1 59 ? 0.725 29.469 9.727 1 96.69 59 PRO B N 1
ATOM 1922 C CA . PRO B 1 59 ? -0.174 28.547 9.031 1 96.69 59 PRO B CA 1
ATOM 1923 C C . PRO B 1 59 ? -0.833 29.172 7.809 1 96.69 59 PRO B C 1
ATOM 1925 O O . PRO B 1 59 ? -1.188 28.469 6.859 1 96.69 59 PRO B O 1
ATOM 1928 N N . ALA B 1 60 ? -0.995 30.484 7.793 1 95.69 60 ALA B N 1
ATOM 1929 C CA . ALA B 1 60 ? -1.651 31.188 6.695 1 95.69 60 ALA B CA 1
ATOM 1930 C C . ALA B 1 60 ? -0.801 31.141 5.43 1 95.69 60 ALA B C 1
ATOM 1932 O O . ALA B 1 60 ? -1.304 31.375 4.328 1 95.69 60 ALA B O 1
ATOM 1933 N N . LYS B 1 61 ? 0.444 30.766 5.555 1 96.06 61 LYS B N 1
ATOM 1934 C CA . LYS B 1 61 ? 1.372 30.781 4.426 1 96.06 61 LYS B CA 1
ATOM 1935 C C . LYS B 1 61 ? 1.652 29.359 3.928 1 96.06 61 LYS B C 1
ATOM 1937 O O . LYS B 1 61 ? 2.406 29.172 2.971 1 96.06 61 LYS B O 1
ATOM 1942 N N . ILE B 1 62 ? 1.027 28.453 4.5 1 96.75 62 ILE B N 1
ATOM 1943 C CA . ILE B 1 62 ? 1.255 27.062 4.156 1 96.75 62 ILE B CA 1
ATOM 1944 C C . ILE B 1 62 ? 0.3 26.641 3.043 1 96.75 62 ILE B C 1
ATOM 1946 O O . ILE B 1 62 ? -0.882 26.984 3.062 1 96.75 62 ILE B O 1
ATOM 1950 N N . TRP B 1 63 ? 0.872 25.922 1.987 1 98.44 63 TRP B N 1
ATOM 1951 C CA . TRP B 1 63 ? -0.005 25.297 1 1 98.44 63 TRP B CA 1
ATOM 1952 C C . TRP B 1 63 ? -0.866 24.219 1.64 1 98.44 63 TRP B C 1
ATOM 1954 O O . TRP B 1 63 ? -0.345 23.297 2.27 1 98.44 63 TRP B O 1
ATOM 1964 N N . ARG B 1 64 ? -2.139 24.406 1.58 1 98.19 64 ARG B N 1
ATOM 1965 C CA . ARG B 1 64 ? -3.102 23.484 2.186 1 98.19 64 ARG B CA 1
ATOM 1966 C C . ARG B 1 64 ? -4.215 23.141 1.206 1 98.19 64 ARG B C 1
ATOM 1968 O O . ARG B 1 64 ? -4.762 24.031 0.54 1 98.19 64 ARG B O 1
ATOM 1975 N N . LEU B 1 65 ? -4.52 21.844 1.105 1 98.69 65 LEU B N 1
ATOM 1976 C CA . LEU B 1 65 ? -5.562 21.406 0.187 1 98.69 65 LEU B CA 1
ATOM 1977 C C . LEU B 1 65 ? -6.488 20.391 0.856 1 98.69 65 LEU B C 1
ATOM 1979 O O . LEU B 1 65 ? -6.02 19.469 1.512 1 98.69 65 LEU B O 1
ATOM 1983 N N . GLU B 1 66 ? -7.82 20.688 0.759 1 98.69 66 GLU B N 1
ATOM 1984 C CA . GLU B 1 66 ? -8.82 19.719 1.225 1 98.69 66 GLU B CA 1
ATOM 1985 C C . GLU B 1 66 ? -9 18.578 0.225 1 98.69 66 GLU B C 1
ATOM 1987 O O . GLU B 1 66 ? -9.125 18.812 -0.979 1 98.69 66 GLU B O 1
ATOM 1992 N N . SER B 1 67 ? -8.922 17.328 0.711 1 98.62 67 SER B N 1
ATOM 1993 C CA . SER B 1 67 ? -9.172 16.125 -0.081 1 98.62 67 SER B CA 1
ATOM 1994 C C . SER B 1 67 ? -10.172 15.211 0.612 1 98.62 67 SER B C 1
ATOM 1996 O O . SER B 1 67 ? -10.938 15.648 1.467 1 98.62 67 SER B O 1
ATOM 1998 N N . ASP B 1 68 ? -10.289 13.969 0.15 1 98.31 68 ASP B N 1
ATOM 1999 C CA . ASP B 1 68 ? -11.461 13.18 0.517 1 98.31 68 ASP B CA 1
ATOM 2000 C C . ASP B 1 68 ? -11.055 11.891 1.223 1 98.31 68 ASP B C 1
ATOM 2002 O O . ASP B 1 68 ? -11.805 10.906 1.225 1 98.31 68 ASP B O 1
ATOM 2006 N N . PHE B 1 69 ? -9.859 11.742 1.769 1 98.06 69 PHE B N 1
ATOM 2007 C CA . PHE B 1 69 ? -9.32 10.633 2.537 1 98.06 69 PHE B CA 1
ATOM 2008 C C . PHE B 1 69 ? -9.047 9.43 1.638 1 98.06 69 PHE B C 1
ATOM 2010 O O . PHE B 1 69 ? -8.617 8.375 2.111 1 98.06 69 PHE B O 1
ATOM 2017 N N . SER B 1 70 ? -9.234 9.586 0.292 1 98.06 70 SER B N 1
ATOM 2018 C CA . SER B 1 70 ? -9.008 8.469 -0.622 1 98.06 70 SER B CA 1
ATOM 2019 C C . SER B 1 70 ? -7.613 8.539 -1.238 1 98.06 70 SER B C 1
ATOM 2021 O O . SER B 1 70 ? -7.02 9.609 -1.329 1 98.06 70 SER B O 1
ATOM 2023 N N . PRO B 1 71 ? -7.141 7.363 -1.673 1 98.25 71 PRO B N 1
ATOM 2024 C CA . PRO B 1 71 ? -5.879 7.387 -2.412 1 98.25 71 PRO B CA 1
ATOM 2025 C C . PRO B 1 71 ? -5.941 8.258 -3.662 1 98.25 71 PRO B C 1
ATOM 2027 O O . PRO B 1 71 ? -4.988 8.977 -3.967 1 98.25 71 PRO B O 1
ATOM 2030 N N . ALA B 1 72 ? -7.051 8.234 -4.363 1 98.31 72 ALA B N 1
ATOM 2031 C CA . ALA B 1 72 ? -7.238 9.062 -5.551 1 98.31 72 ALA B CA 1
ATOM 2032 C C . ALA B 1 72 ? -7.145 10.547 -5.207 1 98.31 72 ALA B C 1
ATOM 2034 O O . ALA B 1 72 ? -6.543 11.328 -5.945 1 98.31 72 ALA B O 1
ATOM 2035 N N . GLY B 1 73 ? -7.812 10.852 -4.105 1 98.69 73 GLY B N 1
ATOM 2036 C CA . GLY B 1 73 ? -7.727 12.227 -3.637 1 98.69 73 GLY B CA 1
ATOM 2037 C C . GLY B 1 73 ? -6.316 12.648 -3.273 1 98.69 73 GLY B C 1
ATOM 2038 O O . GLY B 1 73 ? -5.918 13.781 -3.533 1 98.69 73 GLY B O 1
ATOM 2039 N N . GLY B 1 74 ? -5.523 11.719 -2.613 1 98.75 74 GLY B N 1
ATOM 2040 C CA . GLY B 1 74 ? -4.129 11.984 -2.297 1 98.75 74 GLY B CA 1
ATOM 2041 C C . GLY B 1 74 ? -3.26 12.156 -3.529 1 98.75 74 GLY B C 1
ATOM 2042 O O . GLY B 1 74 ? -2.395 13.031 -3.57 1 98.75 74 GLY B O 1
ATOM 2043 N N . TRP B 1 75 ? -3.535 11.328 -4.512 1 98.56 75 TRP B N 1
ATOM 2044 C CA . TRP B 1 75 ? -2.836 11.398 -5.789 1 98.56 75 TRP B CA 1
ATOM 2045 C C . TRP B 1 75 ? -3.064 12.742 -6.465 1 98.56 75 TRP B C 1
ATOM 2047 O O . TRP B 1 75 ? -2.111 13.414 -6.871 1 98.56 75 TRP B O 1
ATOM 2057 N N . ALA B 1 76 ? -4.277 13.148 -6.574 1 98.81 76 ALA B N 1
ATOM 2058 C CA . ALA B 1 76 ? -4.652 14.414 -7.199 1 98.81 76 ALA B CA 1
ATOM 2059 C C . ALA B 1 76 ? -4.07 15.602 -6.43 1 98.81 76 ALA B C 1
ATOM 2061 O O . ALA B 1 76 ? -3.619 16.578 -7.031 1 98.81 76 ALA B O 1
ATOM 2062 N N . ALA B 1 77 ? -4.098 15.508 -5.109 1 98.88 77 ALA B N 1
ATOM 2063 C CA . ALA B 1 77 ? -3.57 16.578 -4.27 1 98.88 77 ALA B CA 1
ATOM 2064 C C . ALA B 1 77 ? -2.066 16.75 -4.473 1 98.88 77 ALA B C 1
ATOM 2066 O O . ALA B 1 77 ? -1.563 17.875 -4.535 1 98.88 77 ALA B O 1
ATOM 2067 N N . ALA B 1 78 ? -1.37 15.633 -4.527 1 98.81 78 ALA B N 1
ATOM 2068 C CA . ALA B 1 78 ? 0.069 15.672 -4.777 1 98.81 78 ALA B CA 1
ATOM 2069 C C . ALA B 1 78 ? 0.376 16.328 -6.121 1 98.81 78 ALA B C 1
ATOM 2071 O O . ALA B 1 78 ? 1.314 17.125 -6.234 1 98.81 78 ALA B O 1
ATOM 2072 N N . LYS B 1 79 ? -0.382 16 -7.117 1 98.75 79 LYS B N 1
ATOM 2073 C CA . LYS B 1 79 ? -0.23 16.609 -8.438 1 98.75 79 LYS B CA 1
ATOM 2074 C C . LYS B 1 79 ? -0.45 18.125 -8.375 1 98.75 79 LYS B C 1
ATOM 2076 O O . LYS B 1 79 ? 0.311 18.891 -8.961 1 98.75 79 LYS B O 1
ATOM 2081 N N . GLN B 1 80 ? -1.469 18.516 -7.707 1 98.81 80 GLN B N 1
ATOM 2082 C CA . GLN B 1 80 ? -1.766 19.938 -7.562 1 98.81 80 GLN B CA 1
ATOM 2083 C C . GLN B 1 80 ? -0.642 20.656 -6.828 1 98.81 80 GLN B C 1
ATOM 2085 O O . GLN B 1 80 ? -0.305 21.797 -7.164 1 98.81 80 GLN B O 1
ATOM 2090 N N . LEU B 1 81 ? -0.104 20.016 -5.812 1 98.69 81 LEU B N 1
ATOM 2091 C CA . LEU B 1 81 ? 1.01 20.594 -5.066 1 98.69 81 LEU B CA 1
ATOM 2092 C C . LEU B 1 81 ? 2.188 20.891 -5.988 1 98.69 81 LEU B C 1
ATOM 2094 O O . LEU B 1 81 ? 2.713 22 -5.996 1 98.69 81 LEU B O 1
ATOM 2098 N N . LEU B 1 82 ? 2.594 19.922 -6.773 1 98.25 82 LEU B N 1
ATOM 2099 C CA . LEU B 1 82 ? 3.725 20.094 -7.68 1 98.25 82 LEU B CA 1
ATOM 2100 C C . LEU B 1 82 ? 3.414 21.156 -8.734 1 98.25 82 LEU B C 1
ATOM 2102 O O . LEU B 1 82 ? 4.27 21.984 -9.055 1 98.25 82 LEU B O 1
ATOM 2106 N N . ASP B 1 83 ? 2.189 21.109 -9.234 1 98.19 83 ASP B N 1
ATOM 2107 C CA . ASP B 1 83 ? 1.771 22.062 -10.258 1 98.19 83 ASP B CA 1
ATOM 2108 C C . ASP B 1 83 ? 1.758 23.484 -9.719 1 98.19 83 ASP B C 1
ATOM 2110 O O . ASP B 1 83 ? 1.959 24.438 -10.461 1 98.19 83 ASP B O 1
ATOM 2114 N N . SER B 1 84 ? 1.503 23.688 -8.484 1 97.94 84 SER B N 1
ATOM 2115 C CA . SER B 1 84 ? 1.42 25.016 -7.859 1 97.94 84 SER B CA 1
ATOM 2116 C C . SER B 1 84 ? 2.791 25.672 -7.785 1 97.94 84 SER B C 1
ATOM 2118 O O . SER B 1 84 ? 2.887 26.891 -7.648 1 97.94 84 SER B O 1
ATOM 2120 N N . GLY B 1 85 ? 3.85 24.875 -7.754 1 97.31 85 GLY B N 1
ATOM 2121 C CA . GLY B 1 85 ? 5.195 25.406 -7.609 1 97.31 85 GLY B CA 1
ATOM 2122 C C . GLY B 1 85 ? 5.547 25.766 -6.18 1 97.31 85 GLY B C 1
ATOM 2123 O O . GLY B 1 85 ? 6.605 26.344 -5.922 1 97.31 85 GLY B O 1
ATOM 2124 N N . TYR B 1 86 ? 4.676 25.422 -5.262 1 97.31 86 TYR B N 1
ATOM 2125 C CA . TYR B 1 86 ? 4.957 25.703 -3.859 1 97.31 86 TYR B CA 1
ATOM 2126 C C . TYR B 1 86 ? 6.199 24.953 -3.391 1 97.31 86 TYR B C 1
ATOM 2128 O O . TYR B 1 86 ? 6.258 23.734 -3.475 1 97.31 86 TYR B O 1
ATOM 2136 N N . PRO B 1 87 ? 7.145 25.688 -2.924 1 95.12 87 PRO B N 1
ATOM 2137 C CA . PRO B 1 87 ? 8.352 25 -2.451 1 95.12 87 PRO B CA 1
ATOM 2138 C C . PRO B 1 87 ? 8.164 24.344 -1.085 1 95.12 87 PRO B C 1
ATOM 2140 O O . PRO B 1 87 ? 7.805 25.016 -0.117 1 95.12 87 PRO B O 1
ATOM 2143 N N . CYS B 1 88 ? 8.305 23.047 -1.073 1 96.5 88 CYS B N 1
ATOM 2144 C CA . CYS B 1 88 ? 8.258 22.375 0.217 1 96.5 88 CYS B CA 1
ATOM 2145 C C . CYS B 1 88 ? 9.203 21.172 0.237 1 96.5 88 CYS B C 1
ATOM 2147 O O . CYS B 1 88 ? 9.609 20.688 -0.816 1 96.5 88 CYS B O 1
ATOM 2149 N N . THR B 1 89 ? 9.555 20.797 1.445 1 98.25 89 THR B N 1
ATOM 2150 C CA . THR B 1 89 ? 10.438 19.641 1.628 1 98.25 89 THR B CA 1
ATOM 2151 C C . THR B 1 89 ? 9.711 18.516 2.344 1 98.25 89 THR B C 1
ATOM 2153 O O . THR B 1 89 ? 10.266 17.422 2.516 1 98.25 89 THR B O 1
ATOM 2156 N N . ALA B 1 90 ? 8.438 18.781 2.758 1 98.75 90 ALA B N 1
ATOM 2157 C CA . ALA B 1 90 ? 7.648 17.75 3.42 1 98.75 90 ALA B CA 1
ATOM 2158 C C . ALA B 1 90 ? 6.16 17.938 3.148 1 98.75 90 ALA B C 1
ATOM 2160 O O . ALA B 1 90 ? 5.676 19.062 3.045 1 98.75 90 ALA B O 1
ATOM 2161 N N . LEU B 1 91 ? 5.469 16.859 2.971 1 98.94 91 LEU B N 1
ATOM 2162 C CA . LEU B 1 91 ? 4.02 16.812 2.826 1 98.94 91 LEU B CA 1
ATOM 2163 C C . LEU B 1 91 ? 3.389 16 3.947 1 98.94 91 LEU B C 1
ATOM 2165 O O . LEU B 1 91 ? 3.779 14.852 4.176 1 98.94 91 LEU B O 1
ATOM 2169 N N . PHE B 1 92 ? 2.479 16.656 4.734 1 98.94 92 PHE B N 1
ATOM 2170 C CA . PHE B 1 92 ? 1.641 15.938 5.688 1 98.94 92 PHE B CA 1
ATOM 2171 C C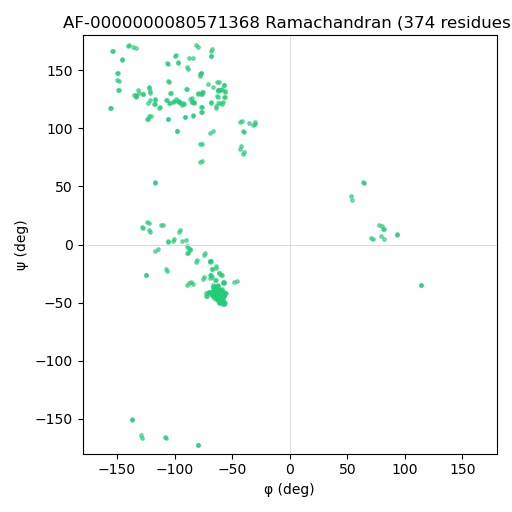 . PHE B 1 92 ? 0.276 15.625 5.086 1 98.94 92 PHE B C 1
ATOM 2173 O O . PHE B 1 92 ? -0.396 16.516 4.566 1 98.94 92 PHE B O 1
ATOM 2180 N N . CYS B 1 93 ? -0.063 14.336 5.062 1 98.94 93 CYS B N 1
ATOM 2181 C CA . CYS B 1 93 ? -1.406 13.914 4.684 1 98.94 93 CYS B CA 1
ATOM 2182 C C . CYS B 1 93 ? -2.205 13.477 5.902 1 98.94 93 CYS B C 1
ATOM 2184 O O . CYS B 1 93 ? -1.713 12.703 6.727 1 98.94 93 CYS B O 1
ATOM 2186 N N . ALA B 1 94 ? -3.471 13.836 5.938 1 98.69 94 ALA B N 1
ATOM 2187 C CA . ALA B 1 94 ? -4.309 13.656 7.121 1 98.69 94 ALA B CA 1
ATOM 2188 C C . ALA B 1 94 ? -4.68 12.195 7.316 1 98.69 94 ALA B C 1
ATOM 2190 O O . ALA B 1 94 ? -5.289 11.828 8.32 1 98.69 94 ALA B O 1
ATOM 2191 N N . ASN B 1 95 ? -4.355 11.32 6.352 1 98.12 95 ASN B N 1
ATOM 2192 C CA . ASN B 1 95 ? -4.449 9.875 6.543 1 98.12 95 ASN B CA 1
ATOM 2193 C C . ASN B 1 95 ? -3.486 9.133 5.625 1 98.12 95 ASN B C 1
ATOM 2195 O O . ASN B 1 95 ? -2.93 9.711 4.691 1 98.12 95 ASN B O 1
ATOM 2199 N N . ASP B 1 96 ? -3.346 7.871 5.965 1 98.31 96 ASP B N 1
ATOM 2200 C CA . ASP B 1 96 ? -2.381 7.043 5.242 1 98.31 96 ASP B CA 1
ATOM 2201 C C . ASP B 1 96 ? -2.816 6.832 3.795 1 98.31 96 ASP B C 1
ATOM 2203 O O . ASP B 1 96 ? -1.979 6.77 2.893 1 98.31 96 ASP B O 1
ATOM 2207 N N . GLU B 1 97 ? -4.113 6.723 3.525 1 98.06 97 GLU B N 1
ATOM 2208 C CA . GLU B 1 97 ? -4.594 6.469 2.17 1 98.06 97 GLU B CA 1
ATOM 2209 C C . GLU B 1 97 ? -4.238 7.617 1.231 1 98.06 97 GLU B C 1
ATOM 2211 O O . GLU B 1 97 ? -3.773 7.391 0.113 1 98.06 97 GLU B O 1
ATOM 2216 N N . MET B 1 98 ? -4.473 8.797 1.646 1 98.69 98 MET B N 1
ATOM 2217 C CA . MET B 1 98 ? -4.078 9.953 0.841 1 98.69 98 MET B CA 1
ATOM 2218 C C . MET B 1 98 ? -2.562 10.016 0.692 1 98.69 98 MET B C 1
ATOM 2220 O O . MET B 1 98 ? -2.053 10.375 -0.373 1 98.69 98 MET B O 1
ATOM 2224 N N . ALA B 1 99 ? -1.828 9.625 1.747 1 98.88 99 ALA B N 1
ATOM 2225 C CA . ALA B 1 99 ? -0.369 9.641 1.687 1 98.88 99 ALA B CA 1
ATOM 2226 C C . ALA B 1 99 ? 0.146 8.641 0.66 1 98.88 99 ALA B C 1
ATOM 2228 O O . ALA B 1 99 ? 1.074 8.938 -0.097 1 98.88 99 ALA B O 1
ATOM 2229 N N . VAL B 1 100 ? -0.449 7.453 0.67 1 98.44 100 VAL B N 1
ATOM 2230 C CA . VAL B 1 100 ? -0.048 6.43 -0.29 1 98.44 100 VAL B CA 1
ATOM 2231 C C . VAL B 1 100 ? -0.354 6.906 -1.708 1 98.44 100 VAL B C 1
ATOM 2233 O O . VAL B 1 100 ? 0.435 6.68 -2.629 1 98.44 100 VAL B O 1
ATOM 2236 N N . GLY B 1 101 ? -1.521 7.555 -1.932 1 98.56 101 GLY B N 1
ATOM 2237 C CA . GLY B 1 101 ? -1.82 8.18 -3.211 1 98.56 101 GLY B CA 1
ATOM 2238 C C . GLY B 1 101 ? -0.785 9.203 -3.633 1 98.56 101 GLY B C 1
ATOM 2239 O O . GLY B 1 101 ? -0.384 9.25 -4.797 1 98.56 101 GLY B O 1
ATOM 2240 N N . ALA B 1 102 ? -0.361 9.992 -2.691 1 98.81 102 ALA B N 1
ATOM 2241 C CA . ALA B 1 102 ? 0.667 10.992 -2.957 1 98.81 102 ALA B CA 1
ATOM 2242 C C . ALA B 1 102 ? 1.985 10.336 -3.352 1 98.81 102 ALA B C 1
ATOM 2244 O O . ALA B 1 102 ? 2.646 10.773 -4.297 1 98.81 102 ALA B O 1
ATOM 2245 N N . LEU B 1 103 ? 2.404 9.266 -2.598 1 98.38 103 LEU B N 1
ATOM 2246 C CA . LEU B 1 103 ? 3.625 8.531 -2.916 1 98.38 103 LEU B CA 1
ATOM 2247 C C . LEU B 1 103 ? 3.584 8.008 -4.348 1 98.38 103 LEU B C 1
ATOM 2249 O O . LEU B 1 103 ? 4.59 8.055 -5.059 1 98.38 103 LEU B O 1
ATOM 2253 N N . SER B 1 104 ? 2.443 7.512 -4.73 1 97.75 104 SER B N 1
ATOM 2254 C CA . SER B 1 104 ? 2.264 6.988 -6.082 1 97.75 104 SER B CA 1
ATOM 2255 C C . SER B 1 104 ? 2.527 8.062 -7.133 1 97.75 104 SER B C 1
ATOM 2257 O O . SER B 1 104 ? 3.295 7.84 -8.07 1 97.75 104 SER B O 1
ATOM 2259 N N . TYR B 1 105 ? 1.91 9.227 -6.977 1 98.38 105 TYR B N 1
ATOM 2260 C CA . TYR B 1 105 ? 2.107 10.305 -7.938 1 98.38 105 TYR B CA 1
ATOM 2261 C C . TYR B 1 105 ? 3.559 10.773 -7.941 1 98.38 105 TYR B C 1
ATOM 2263 O O . TYR B 1 105 ? 4.129 11.039 -9 1 98.38 105 TYR B O 1
ATOM 2271 N N . PHE B 1 106 ? 4.137 10.914 -6.746 1 98.12 106 PHE B N 1
ATOM 2272 C CA . PHE B 1 106 ? 5.516 11.391 -6.676 1 98.12 106 PHE B CA 1
ATOM 2273 C C . PHE B 1 106 ? 6.449 10.445 -7.422 1 98.12 106 PHE B C 1
ATOM 2275 O O . PHE B 1 106 ? 7.367 10.891 -8.117 1 98.12 106 PHE B O 1
ATOM 2282 N N . GLN B 1 107 ? 6.223 9.164 -7.23 1 95.12 107 GLN B N 1
ATOM 2283 C CA . GLN B 1 107 ? 7.027 8.195 -7.973 1 95.12 107 GLN B CA 1
ATOM 2284 C C . GLN B 1 107 ? 6.871 8.391 -9.477 1 95.12 107 GLN B C 1
ATOM 2286 O O . GLN B 1 107 ? 7.863 8.391 -10.211 1 95.12 107 GLN B O 1
ATOM 2291 N N . GLU B 1 108 ? 5.641 8.609 -9.977 1 95.38 108 GLU B N 1
ATOM 2292 C CA . GLU B 1 108 ? 5.355 8.836 -11.391 1 95.38 108 GLU B CA 1
ATOM 2293 C C . GLU B 1 108 ? 6.039 10.109 -11.891 1 95.38 108 GLU B C 1
ATOM 2295 O O . GLU B 1 108 ? 6.473 10.172 -13.039 1 95.38 108 GLU B O 1
ATOM 2300 N N . ALA B 1 109 ? 6.102 11.031 -11.031 1 97.44 109 ALA B N 1
ATOM 2301 C CA . ALA B 1 109 ? 6.629 12.344 -11.398 1 97.44 109 ALA B CA 1
ATOM 2302 C C . ALA B 1 109 ? 8.148 12.391 -11.25 1 97.44 109 ALA B C 1
ATOM 2304 O O . ALA B 1 109 ? 8.773 13.422 -11.508 1 97.44 109 ALA B O 1
ATOM 2305 N N . GLY B 1 110 ? 8.711 11.297 -10.75 1 95.56 110 GLY B N 1
ATOM 2306 C CA . GLY B 1 110 ? 10.156 11.234 -10.602 1 95.56 110 GLY B CA 1
ATOM 2307 C C . GLY B 1 110 ? 10.656 11.93 -9.352 1 95.56 110 GLY B C 1
ATOM 2308 O O . GLY B 1 110 ? 11.844 12.258 -9.25 1 95.56 110 GLY B O 1
ATOM 2309 N N . ILE B 1 111 ? 9.781 12.258 -8.438 1 96.75 111 ILE B N 1
ATOM 2310 C CA . ILE B 1 111 ? 10.156 12.852 -7.156 1 96.75 111 ILE B CA 1
ATOM 2311 C C . ILE B 1 111 ? 10.562 11.75 -6.18 1 96.75 111 ILE B C 1
ATOM 2313 O O . ILE B 1 111 ? 9.789 10.828 -5.914 1 96.75 111 ILE B O 1
ATOM 2317 N N . ARG B 1 112 ? 11.781 11.828 -5.66 1 95.38 112 ARG B N 1
ATOM 2318 C CA . ARG B 1 112 ? 12.281 10.82 -4.738 1 95.38 112 ARG B CA 1
ATOM 2319 C C . ARG B 1 112 ? 11.852 11.125 -3.305 1 95.38 112 ARG B C 1
ATOM 2321 O O . ARG B 1 112 ? 12.148 12.195 -2.777 1 95.38 112 ARG B O 1
ATOM 2328 N N . VAL B 1 113 ? 11.172 10.188 -2.717 1 97.44 113 VAL B N 1
ATOM 2329 C CA . VAL B 1 113 ? 10.797 10.242 -1.307 1 97.44 113 VAL B CA 1
ATOM 2330 C C . VAL B 1 113 ? 11.688 9.305 -0.498 1 97.44 113 VAL B C 1
ATOM 2332 O O . VAL B 1 113 ? 11.789 8.117 -0.816 1 97.44 113 VAL B O 1
ATOM 2335 N N . PRO B 1 114 ? 12.398 9.797 0.477 1 97.44 114 PRO B N 1
ATOM 2336 C CA . PRO B 1 114 ? 12.266 11.102 1.135 1 97.44 114 PRO B CA 1
ATOM 2337 C C . PRO B 1 114 ? 13.305 12.117 0.653 1 97.44 114 PRO B C 1
ATOM 2339 O O . PRO B 1 114 ? 13.367 13.234 1.17 1 97.44 114 PRO B O 1
ATOM 2342 N N . HIS B 1 115 ? 14.086 11.758 -0.257 1 95.44 115 HIS B N 1
ATOM 2343 C CA . HIS B 1 115 ? 15.25 12.562 -0.606 1 95.44 115 HIS B CA 1
ATOM 2344 C C . HIS B 1 115 ? 14.836 13.953 -1.074 1 95.44 115 HIS B C 1
ATOM 2346 O O . HIS B 1 115 ? 15.414 14.953 -0.638 1 95.44 115 HIS B O 1
ATOM 2352 N N . ASP B 1 116 ? 13.883 14.062 -2.006 1 96.56 116 ASP B N 1
ATOM 2353 C CA . ASP B 1 116 ? 13.43 15.344 -2.533 1 96.56 116 ASP B CA 1
ATOM 2354 C C . ASP B 1 116 ? 12.305 15.922 -1.682 1 96.56 116 ASP B C 1
ATOM 2356 O O . ASP B 1 116 ? 12.18 17.141 -1.55 1 96.56 116 ASP B O 1
ATOM 2360 N N . LEU B 1 117 ? 11.508 15.031 -1.146 1 97.94 117 LEU B N 1
ATOM 2361 C CA . LEU B 1 117 ? 10.305 15.422 -0.416 1 97.94 117 LEU B CA 1
ATOM 2362 C C . LEU B 1 117 ? 9.883 14.336 0.567 1 97.94 117 LEU B C 1
ATOM 2364 O O . LEU B 1 117 ? 9.633 13.195 0.168 1 97.94 117 LEU B O 1
ATOM 2368 N N . SER B 1 118 ? 9.898 14.672 1.873 1 98.81 118 SER B N 1
ATOM 2369 C CA . SER B 1 118 ? 9.414 13.727 2.867 1 98.81 118 SER B CA 1
ATOM 2370 C C . SER B 1 118 ? 7.887 13.688 2.895 1 98.81 118 SER B C 1
ATOM 2372 O O . SER B 1 118 ? 7.23 14.688 2.584 1 98.81 118 SER B O 1
ATOM 2374 N N . VAL B 1 119 ? 7.301 12.531 3.197 1 98.94 119 VAL B N 1
ATOM 2375 C CA . VAL B 1 119 ? 5.855 12.367 3.287 1 98.94 119 VAL B CA 1
ATOM 2376 C C . VAL B 1 119 ? 5.488 11.727 4.621 1 98.94 119 VAL B C 1
ATOM 2378 O O . VAL B 1 119 ? 6.125 10.758 5.047 1 98.94 119 VAL B O 1
ATOM 2381 N N . LEU B 1 120 ? 4.562 12.305 5.34 1 98.94 120 LEU B N 1
ATOM 2382 C CA . LEU B 1 120 ? 4.059 11.812 6.617 1 98.94 120 LEU B CA 1
ATOM 2383 C C . LEU B 1 120 ? 2.555 11.562 6.547 1 98.94 120 LEU B C 1
ATOM 2385 O O . LEU B 1 120 ? 1.808 12.383 6.012 1 98.94 120 LEU B O 1
ATOM 2389 N N . GLY B 1 121 ? 2.133 10.383 6.996 1 98.81 121 GLY B N 1
ATOM 2390 C CA . GLY B 1 121 ? 0.72 10.039 7.023 1 98.81 121 GLY B CA 1
ATOM 2391 C C . GLY B 1 121 ? 0.135 10.031 8.422 1 98.81 121 GLY B C 1
ATOM 2392 O O . GLY B 1 121 ? 0.703 10.617 9.344 1 98.81 121 GLY B O 1
ATOM 2393 N N . TYR B 1 122 ? -1.096 9.461 8.594 1 98.38 122 TYR B N 1
ATOM 2394 C CA . TYR B 1 122 ? -1.869 9.43 9.828 1 98.38 122 TYR B CA 1
ATOM 2395 C C . TYR B 1 122 ? -2.713 8.164 9.914 1 98.38 122 TYR B C 1
ATOM 2397 O O . TYR B 1 122 ? -3.305 7.738 8.922 1 98.38 122 TYR B O 1
ATOM 2405 N N . ASP B 1 123 ? -2.695 7.492 11.047 1 96.06 123 ASP B N 1
ATOM 2406 C CA . ASP B 1 123 ? -3.467 6.301 11.383 1 96.06 123 ASP B CA 1
ATOM 2407 C C . ASP B 1 123 ? -2.553 5.094 11.578 1 96.06 123 ASP B C 1
ATOM 2409 O O . ASP B 1 123 ? -2.842 4.215 12.391 1 96.06 123 ASP B O 1
ATOM 2413 N N . ASP B 1 124 ? -1.477 5.016 10.812 1 96.81 124 ASP B N 1
ATOM 2414 C CA . ASP B 1 124 ? -0.518 3.918 10.867 1 96.81 124 ASP B CA 1
ATOM 2415 C C . ASP B 1 124 ? -1.172 2.596 10.469 1 96.81 124 ASP B C 1
ATOM 2417 O O . ASP B 1 124 ? -1.116 1.619 11.219 1 96.81 124 ASP B O 1
ATOM 2421 N N . THR B 1 125 ? -1.781 2.619 9.297 1 94.75 125 THR B N 1
ATOM 2422 C CA . THR B 1 125 ? -2.453 1.448 8.75 1 94.75 125 THR B CA 1
ATOM 2423 C C . THR B 1 125 ? -1.447 0.505 8.094 1 94.75 125 THR B C 1
ATOM 2425 O O . THR B 1 125 ? -0.28 0.86 7.918 1 94.75 125 THR B O 1
ATOM 2428 N N . PRO B 1 126 ? -1.901 -0.68 7.715 1 92.62 126 PRO B N 1
ATOM 2429 C CA . PRO B 1 126 ? -1.011 -1.566 6.961 1 92.62 126 PRO B CA 1
ATOM 2430 C C . PRO B 1 126 ? -0.508 -0.936 5.668 1 92.62 126 PRO B C 1
ATOM 2432 O O . PRO B 1 126 ? 0.615 -1.212 5.234 1 92.62 126 PRO B O 1
ATOM 2435 N N . SER B 1 127 ? -1.334 -0.114 5.039 1 94.81 127 SER B N 1
ATOM 2436 C CA . SER B 1 127 ? -0.917 0.585 3.83 1 94.81 127 SER B CA 1
ATOM 2437 C C . SER B 1 127 ? 0.331 1.426 4.078 1 94.81 127 SER B C 1
ATOM 2439 O O . SER B 1 127 ? 1.176 1.569 3.193 1 94.81 127 SER B O 1
ATOM 2441 N N . ALA B 1 128 ? 0.429 1.934 5.254 1 97.31 128 ALA B N 1
ATOM 2442 C CA . ALA B 1 128 ? 1.607 2.713 5.625 1 97.31 128 ALA B CA 1
ATOM 2443 C C . ALA B 1 128 ? 2.828 1.812 5.797 1 97.31 128 ALA B C 1
ATOM 2445 O O . ALA B 1 128 ? 3.904 2.109 5.27 1 97.31 128 ALA B O 1
ATOM 2446 N N . ALA B 1 129 ? 2.652 0.68 6.469 1 96.88 129 ALA B N 1
ATOM 2447 C CA . ALA B 1 129 ? 3.738 -0.22 6.84 1 96.88 129 ALA B CA 1
ATOM 2448 C C . ALA B 1 129 ? 4.352 -0.879 5.609 1 96.88 129 ALA B C 1
ATOM 2450 O O . ALA B 1 129 ? 5.531 -1.249 5.617 1 96.88 129 ALA B O 1
ATOM 2451 N N . PHE B 1 130 ? 3.559 -0.906 4.492 1 96.75 130 PHE B N 1
ATOM 2452 C CA . PHE B 1 130 ? 4.039 -1.666 3.344 1 96.75 130 PHE B CA 1
ATOM 2453 C C . PHE B 1 130 ? 4.02 -0.812 2.082 1 96.75 130 PHE B C 1
ATOM 2455 O O . PHE B 1 130 ? 4.043 -1.341 0.969 1 96.75 130 PHE B O 1
ATOM 2462 N N . SER B 1 131 ? 3.887 0.46 2.225 1 97.31 131 SER B N 1
ATOM 2463 C CA . SER B 1 131 ? 4.066 1.354 1.086 1 97.31 131 SER B CA 1
ATOM 2464 C C . SER B 1 131 ? 5.516 1.366 0.615 1 97.31 131 SER B C 1
ATOM 2466 O O . SER B 1 131 ? 6.391 0.784 1.263 1 97.31 131 SER B O 1
ATOM 2468 N N . ALA B 1 132 ? 5.785 1.931 -0.545 1 94.88 132 ALA B N 1
ATOM 2469 C CA . ALA B 1 132 ? 7.125 2.139 -1.091 1 94.88 132 ALA B CA 1
ATOM 2470 C C . ALA B 1 132 ? 7.355 3.609 -1.425 1 94.88 132 ALA B C 1
ATOM 2472 O O . ALA B 1 132 ? 6.863 4.109 -2.439 1 94.88 132 ALA B O 1
ATOM 2473 N N . PRO B 1 133 ? 8.195 4.277 -0.611 1 96.56 133 PRO B N 1
ATOM 2474 C CA . PRO B 1 133 ? 8.836 3.801 0.616 1 96.56 133 PRO B CA 1
ATOM 2475 C C . PRO B 1 133 ? 7.844 3.584 1.756 1 96.56 133 PRO B C 1
ATOM 2477 O O . PRO B 1 133 ? 6.711 4.07 1.694 1 96.56 133 PRO B O 1
ATOM 2480 N N . ARG B 1 134 ? 8.281 2.799 2.773 1 97.94 134 ARG B N 1
ATOM 2481 C CA . ARG B 1 134 ? 7.449 2.625 3.959 1 97.94 134 ARG B CA 1
ATOM 2482 C C . ARG B 1 134 ? 7.156 3.967 4.621 1 97.94 134 ARG B C 1
ATOM 2484 O O . ARG B 1 134 ? 8.062 4.777 4.828 1 97.94 134 ARG B O 1
ATOM 2491 N N . LEU B 1 135 ? 5.949 4.184 4.953 1 98.69 135 LEU B N 1
ATOM 2492 C CA . LEU B 1 135 ? 5.41 5.5 5.27 1 98.69 135 LEU B CA 1
ATOM 2493 C C . LEU B 1 135 ? 5.488 5.777 6.766 1 98.69 135 LEU B C 1
ATOM 2495 O O . LEU B 1 135 ? 4.984 4.992 7.574 1 98.69 135 LEU B O 1
ATOM 2499 N N . THR B 1 136 ? 6.164 6.836 7.141 1 98.81 136 THR B N 1
ATOM 2500 C CA . THR B 1 136 ? 6.047 7.371 8.492 1 98.81 136 THR B CA 1
ATOM 2501 C C . THR B 1 136 ? 4.617 7.836 8.766 1 98.81 136 THR B C 1
ATOM 2503 O O . THR B 1 136 ? 4.004 8.492 7.926 1 98.81 136 THR B O 1
ATOM 2506 N N . SER B 1 137 ? 4.051 7.445 9.93 1 98.69 137 SER B N 1
ATOM 2507 C CA . SER B 1 137 ? 2.643 7.723 10.195 1 98.69 137 SER B CA 1
ATOM 2508 C C . SER B 1 137 ? 2.391 7.91 11.688 1 98.69 137 SER B C 1
ATOM 2510 O O . SER B 1 137 ? 3.119 7.367 12.516 1 98.69 137 SER B O 1
ATOM 2512 N N . VAL B 1 138 ? 1.432 8.766 12.008 1 98.19 138 VAL B N 1
ATOM 2513 C CA . VAL B 1 138 ? 0.94 8.836 13.375 1 98.19 138 VAL B CA 1
ATOM 2514 C C . VAL B 1 138 ? 0.186 7.555 13.719 1 98.19 138 VAL B C 1
ATOM 2516 O O . VAL B 1 138 ? -0.72 7.145 12.992 1 98.19 138 VAL B O 1
ATOM 2519 N N . HIS B 1 139 ? 0.636 6.902 14.727 1 96.12 139 HIS B N 1
ATOM 2520 C CA . HIS B 1 139 ? 0.012 5.664 15.172 1 96.12 139 HIS B CA 1
ATOM 2521 C C . HIS B 1 139 ? -1.172 5.945 16.094 1 96.12 139 HIS B C 1
ATOM 2523 O O . HIS B 1 139 ? -0.995 6.449 17.203 1 96.12 139 HIS B O 1
ATOM 2529 N N . MET B 1 140 ? -2.334 5.645 15.555 1 90.31 140 MET B N 1
ATOM 2530 C CA . MET B 1 140 ? -3.555 5.672 16.359 1 90.31 140 MET B CA 1
ATOM 2531 C C . MET B 1 140 ? -3.914 4.273 16.844 1 90.31 140 MET B C 1
ATOM 2533 O O . MET B 1 140 ? -4.016 3.34 16.047 1 90.31 140 MET B O 1
ATOM 2537 N N . PRO B 1 141 ? -4.043 4.055 18.062 1 86.69 141 PRO B N 1
ATOM 2538 C CA . PRO B 1 141 ? -4.289 2.723 18.609 1 86.69 141 PRO B CA 1
ATOM 2539 C C . PRO B 1 141 ? -5.73 2.26 18.422 1 86.69 141 PRO B C 1
ATOM 2541 O O . PRO B 1 141 ? -6.441 2.02 19.406 1 86.69 141 PRO B O 1
ATOM 2544 N N . TRP B 1 142 ? -6.086 1.948 17.219 1 81.75 142 TRP B N 1
ATOM 2545 C CA . TRP B 1 142 ? -7.457 1.622 16.844 1 81.75 142 TRP B CA 1
ATOM 2546 C C . TRP B 1 142 ? -7.895 0.305 17.484 1 81.75 142 TRP B C 1
ATOM 2548 O O . TRP B 1 142 ? -9.047 0.164 17.891 1 81.75 142 TRP B O 1
ATOM 2558 N N . ARG B 1 143 ? -7.035 -0.689 17.453 1 81.31 143 ARG B N 1
ATOM 2559 C CA . ARG B 1 143 ? -7.391 -1.991 18.016 1 81.31 143 ARG B CA 1
ATOM 2560 C C . ARG B 1 143 ? -7.781 -1.87 19.484 1 81.31 143 ARG B C 1
ATOM 2562 O O . ARG B 1 143 ? -8.812 -2.402 19.891 1 81.31 143 ARG B O 1
ATOM 2569 N N . GLU B 1 144 ? -6.938 -1.226 20.141 1 81.56 144 GLU B N 1
ATOM 2570 C CA . GLU B 1 144 ? -7.215 -1.025 21.547 1 81.56 144 GLU B CA 1
ATOM 2571 C C . GLU B 1 144 ? -8.508 -0.236 21.75 1 81.56 144 GLU B C 1
ATOM 2573 O O . GLU B 1 144 ? -9.289 -0.543 22.656 1 81.56 144 GLU B O 1
ATOM 2578 N N . MET B 1 145 ? -8.688 0.67 20.922 1 81.38 145 MET B N 1
ATOM 2579 C CA . MET B 1 145 ? -9.883 1.503 21 1 81.38 145 MET B CA 1
ATOM 2580 C C . MET B 1 145 ? -11.141 0.684 20.719 1 81.38 145 MET B C 1
ATOM 2582 O O . MET B 1 145 ? -12.141 0.807 21.422 1 81.38 145 MET B O 1
ATOM 2586 N N . THR B 1 146 ? -11.07 -0.082 19.703 1 81.94 146 THR B N 1
ATOM 2587 C CA . THR B 1 146 ? -12.203 -0.92 19.344 1 81.94 146 THR B CA 1
ATOM 2588 C C . THR B 1 146 ? -12.523 -1.918 20.453 1 81.94 146 THR B C 1
ATOM 2590 O O . THR B 1 146 ? -13.68 -2.088 20.828 1 81.94 146 THR B O 1
ATOM 2593 N N . GLN B 1 147 ? -11.469 -2.551 20.938 1 84.12 147 GLN B N 1
ATOM 2594 C CA . GLN B 1 147 ? -11.648 -3.5 22.031 1 84.12 147 GLN B CA 1
ATOM 2595 C C . GLN B 1 147 ? -12.281 -2.824 23.25 1 84.12 147 GLN B C 1
ATOM 2597 O O . GLN B 1 147 ? -13.148 -3.404 23.906 1 84.12 147 GLN B O 1
ATOM 2602 N N . ASN B 1 148 ? -11.789 -1.666 23.5 1 83.81 148 ASN B N 1
ATOM 2603 C CA . ASN B 1 148 ? -12.352 -0.897 24.609 1 83.81 148 ASN B CA 1
ATOM 2604 C C . ASN B 1 148 ? -13.836 -0.607 24.391 1 83.81 148 ASN B C 1
ATOM 2606 O O . ASN B 1 148 ? -14.633 -0.666 25.328 1 83.81 148 ASN B O 1
ATOM 2610 N N . GLY B 1 149 ? -14.203 -0.243 23.156 1 81.75 149 GLY B N 1
ATOM 2611 C CA . GLY B 1 149 ? -15.602 -0.019 22.812 1 81.75 149 GLY B CA 1
ATOM 2612 C C . GLY B 1 149 ? -16.469 -1.25 23.016 1 81.75 149 GLY B C 1
ATOM 2613 O O . GLY B 1 149 ? -17.578 -1.159 23.562 1 81.75 149 GLY B O 1
ATOM 2614 N N . ILE B 1 150 ? -15.93 -2.338 22.609 1 85.94 150 ILE B N 1
ATOM 2615 C CA . ILE B 1 150 ? -16.641 -3.602 22.781 1 85.94 150 ILE B CA 1
ATOM 2616 C C . ILE B 1 150 ? -16.812 -3.902 24.266 1 85.94 150 ILE B C 1
ATOM 2618 O O . ILE B 1 150 ? -17.906 -4.262 24.703 1 85.94 150 ILE B O 1
ATOM 2622 N N . ASN B 1 151 ? -15.734 -3.746 24.984 1 86.81 151 ASN B N 1
ATOM 2623 C CA . ASN B 1 151 ? -15.812 -3.973 26.422 1 86.81 151 ASN B CA 1
ATOM 2624 C C . ASN B 1 151 ? -16.859 -3.086 27.078 1 86.81 151 ASN B C 1
ATOM 2626 O O . ASN B 1 151 ? -17.641 -3.553 27.906 1 86.81 151 ASN B O 1
ATOM 2630 N N . ALA B 1 152 ? -16.906 -1.836 26.703 1 84.69 152 ALA B N 1
ATOM 2631 C CA . ALA B 1 152 ? -17.875 -0.891 27.25 1 84.69 152 ALA B CA 1
ATOM 2632 C C . ALA B 1 152 ? -19.297 -1.324 26.938 1 84.69 152 ALA B C 1
ATOM 2634 O O . ALA B 1 152 ? -20.188 -1.247 27.812 1 84.69 152 ALA B O 1
ATOM 2635 N N . LEU B 1 153 ? -19.453 -1.775 25.656 1 85.81 153 LEU B N 1
ATOM 2636 C CA . LEU B 1 153 ? -20.781 -2.232 25.234 1 85.81 153 LEU B CA 1
ATOM 2637 C C . LEU B 1 153 ? -21.203 -3.477 26 1 85.81 153 LEU B C 1
ATOM 2639 O O . LEU B 1 153 ? -22.344 -3.582 26.453 1 85.81 153 LEU B O 1
ATOM 2643 N N . LEU B 1 154 ? -20.281 -4.344 26.125 1 88.19 154 LEU B N 1
ATOM 2644 C CA . LEU B 1 154 ? -20.562 -5.566 26.875 1 88.19 154 LEU B CA 1
ATOM 2645 C C . LEU B 1 154 ? -20.859 -5.254 28.328 1 88.19 154 LEU B C 1
ATOM 2647 O O . LEU B 1 154 ? -21.734 -5.875 28.938 1 88.19 154 LEU B O 1
ATOM 2651 N N . ASN B 1 155 ? -20.109 -4.336 28.906 1 88.12 155 ASN B N 1
ATOM 2652 C CA . ASN B 1 155 ? -20.375 -3.906 30.281 1 88.12 155 ASN B CA 1
ATOM 2653 C C . ASN B 1 155 ? -21.781 -3.326 30.406 1 88.12 155 ASN B C 1
ATOM 2655 O O . ASN B 1 155 ? -22.484 -3.6 31.391 1 88.12 155 ASN B O 1
ATOM 2659 N N . LEU B 1 156 ? -22.156 -2.604 29.422 1 85.25 156 LEU B N 1
ATOM 2660 C CA . LEU B 1 156 ? -23.453 -1.937 29.453 1 85.25 156 LEU B CA 1
ATOM 2661 C C . LEU B 1 156 ? -24.594 -2.943 29.266 1 85.25 156 LEU B C 1
ATOM 2663 O O . LEU B 1 156 ? -25.625 -2.85 29.938 1 85.25 156 LEU B O 1
ATOM 2667 N N . CYS B 1 157 ? -24.359 -3.832 28.359 1 89.75 157 CYS B N 1
ATOM 2668 C CA . CYS B 1 157 ? -25.438 -4.723 27.953 1 89.75 157 CYS B CA 1
ATOM 2669 C C . CYS B 1 157 ? -25.531 -5.918 28.906 1 89.75 157 CYS B C 1
ATOM 2671 O O . CYS B 1 157 ? -26.625 -6.457 29.109 1 89.75 157 CYS B O 1
ATOM 2673 N N . TYR B 1 158 ? -24.484 -6.34 29.375 1 91.5 158 TYR B N 1
ATOM 2674 C CA . TYR B 1 158 ? -24.516 -7.605 30.094 1 91.5 158 TYR B CA 1
ATOM 2675 C C . TYR B 1 158 ? -24.031 -7.43 31.531 1 91.5 158 TYR B C 1
ATOM 2677 O O . TYR B 1 158 ? -23.781 -8.406 32.219 1 91.5 158 TYR B O 1
ATOM 2685 N N . ASP B 1 159 ? -23.875 -6.27 32 1 89.88 159 ASP B N 1
ATOM 2686 C CA . ASP B 1 159 ? -23.422 -5.953 33.344 1 89.88 159 ASP B CA 1
ATOM 2687 C C . ASP B 1 159 ? -22.109 -6.645 33.656 1 89.88 159 ASP B C 1
ATOM 2689 O O . ASP B 1 159 ? -21.969 -7.293 34.719 1 89.88 159 ASP B O 1
ATOM 2693 N N . MET B 1 160 ? -21.281 -6.684 32.656 1 89.06 160 MET B N 1
ATOM 2694 C CA . MET B 1 160 ? -19.938 -7.199 32.844 1 89.06 160 MET B CA 1
ATOM 2695 C C . MET B 1 160 ? -19 -6.117 33.375 1 89.06 160 MET B C 1
ATOM 2697 O O . MET B 1 160 ? -19.406 -4.969 33.562 1 89.06 160 MET B O 1
ATOM 2701 N N . ARG B 1 161 ? -17.859 -6.5 33.969 1 87.69 161 ARG B N 1
ATOM 2702 C CA . ARG B 1 161 ? -16.859 -5.574 34.531 1 87.69 161 ARG B CA 1
ATOM 2703 C C . ARG B 1 161 ? -15.531 -5.711 33.781 1 87.69 161 ARG B C 1
ATOM 2705 O O . ARG B 1 161 ? -14.492 -5.918 34.406 1 87.69 161 ARG B O 1
ATOM 2712 N N . ARG B 1 162 ? -15.68 -5.578 32.469 1 86.06 162 ARG B N 1
ATOM 2713 C CA . ARG B 1 162 ? -14.469 -5.645 31.656 1 86.06 162 ARG B CA 1
ATOM 2714 C C . ARG B 1 162 ? -13.688 -4.34 31.719 1 86.06 162 ARG B C 1
ATOM 2716 O O . ARG B 1 162 ? -14.266 -3.27 31.922 1 86.06 162 ARG B O 1
ATOM 2723 N N . PRO B 1 163 ? -12.336 -4.5 31.641 1 81.75 163 PRO B N 1
ATOM 2724 C CA . PRO B 1 163 ? -11.516 -3.287 31.703 1 81.75 163 PRO B CA 1
ATOM 2725 C C . PRO B 1 163 ? -11.766 -2.336 30.547 1 81.75 163 PRO B C 1
ATOM 2727 O O . PRO B 1 163 ? -11.914 -2.779 29.406 1 81.75 163 PRO B O 1
ATOM 2730 N N . VAL B 1 164 ? -12.039 -1.101 30.875 1 79 164 VAL B N 1
ATOM 2731 C CA . VAL B 1 164 ? -12.172 -0.034 29.891 1 79 164 VAL B CA 1
ATOM 2732 C C . VAL B 1 164 ? -11.172 1.08 30.203 1 79 164 VAL B C 1
ATOM 2734 O O . VAL B 1 164 ? -11.117 1.577 31.328 1 79 164 VAL B O 1
ATOM 2737 N N . THR B 1 165 ? -10.211 1.095 29.234 1 75 165 THR B N 1
ATOM 2738 C CA . THR B 1 165 ? -9.234 2.164 29.391 1 75 165 THR B CA 1
ATOM 2739 C C . THR B 1 165 ? -9.695 3.438 28.703 1 75 165 THR B C 1
ATOM 2741 O O . THR B 1 165 ? -10.438 3.375 27.719 1 75 165 THR B O 1
ATOM 2744 N N . ARG B 1 166 ? -9.211 4.555 29.297 1 70.62 166 ARG B N 1
ATOM 2745 C CA . ARG B 1 166 ? -9.711 5.828 28.797 1 70.62 166 ARG B CA 1
ATOM 2746 C C . ARG B 1 166 ? -8.648 6.543 27.969 1 70.62 166 ARG B C 1
ATOM 2748 O O . ARG B 1 166 ? -8.961 7.41 27.156 1 70.62 166 ARG B O 1
ATOM 2755 N N . GLU B 1 167 ? -7.43 6.18 28.219 1 70.75 167 GLU B N 1
ATOM 2756 C CA . GLU B 1 167 ? -6.387 6.922 27.531 1 70.75 167 GLU B CA 1
ATOM 2757 C C . GLU B 1 167 ? -5.598 6.008 26.594 1 70.75 167 GLU B C 1
ATOM 2759 O O . GLU B 1 167 ? -5.211 4.902 26.969 1 70.75 167 GLU B O 1
ATOM 2764 N N . PHE B 1 168 ? -5.582 6.477 25.297 1 78.94 168 PHE B N 1
ATOM 2765 C CA . PHE B 1 168 ? -4.84 5.727 24.297 1 78.94 168 PHE B CA 1
ATOM 2766 C C . PHE B 1 168 ? -3.629 6.516 23.812 1 78.94 168 PHE B C 1
ATOM 2768 O O . PHE B 1 168 ? -3.764 7.66 23.375 1 78.94 168 PHE B O 1
ATOM 2775 N N . PRO B 1 169 ? -2.559 5.922 24.062 1 82.94 169 PRO B N 1
ATOM 2776 C CA . PRO B 1 169 ? -1.358 6.645 23.641 1 82.94 169 PRO B CA 1
ATOM 2777 C C . PRO B 1 169 ? -1.3 6.852 22.125 1 82.94 169 PRO B C 1
ATOM 2779 O O . PRO B 1 169 ? -1.708 5.973 21.359 1 82.94 169 PRO B O 1
ATOM 2782 N N . VAL B 1 170 ? -1.011 8.078 21.688 1 90.12 170 VAL B N 1
ATOM 2783 C CA . VAL B 1 170 ? -0.736 8.453 20.297 1 90.12 170 VAL B CA 1
ATOM 2784 C C . VAL B 1 170 ? 0.766 8.648 20.109 1 90.12 170 VAL B C 1
ATOM 2786 O O . VAL B 1 170 ? 1.445 9.203 20.969 1 90.12 170 VAL B O 1
ATOM 2789 N N . SER B 1 171 ? 1.324 8.023 19.078 1 94.81 171 SER B N 1
ATOM 2790 C CA . SER B 1 171 ? 2.748 8.141 18.781 1 94.81 171 SER B CA 1
ATOM 2791 C C . SER B 1 171 ? 2.99 8.266 17.281 1 94.81 171 SER B C 1
ATOM 2793 O O . SER B 1 171 ? 2.043 8.258 16.5 1 94.81 171 SER B O 1
ATOM 2795 N N . VAL B 1 172 ? 4.211 8.547 16.969 1 97.81 172 VAL B N 1
ATOM 2796 C CA . VAL B 1 172 ? 4.617 8.555 15.562 1 97.81 172 VAL B CA 1
ATOM 2797 C C . VAL B 1 172 ? 5.5 7.34 15.273 1 97.81 172 VAL B C 1
ATOM 2799 O O . VAL B 1 172 ? 6.469 7.082 15.992 1 97.81 172 VAL B O 1
ATOM 2802 N N . THR B 1 173 ? 5.152 6.555 14.336 1 98.19 173 THR B N 1
ATOM 2803 C CA . THR B 1 173 ? 5.988 5.465 13.852 1 98.19 173 THR B CA 1
ATOM 2804 C C . THR B 1 173 ? 6.879 5.934 12.703 1 98.19 173 THR B C 1
ATOM 2806 O O . THR B 1 173 ? 6.395 6.215 11.609 1 98.19 173 THR B O 1
ATOM 2809 N N . LEU B 1 174 ? 8.18 6.016 12.992 1 98.38 174 LEU B N 1
ATOM 2810 C CA . LEU B 1 174 ? 9.141 6.477 12 1 98.38 174 LEU B CA 1
ATOM 2811 C C . LEU B 1 174 ? 9.492 5.359 11.023 1 98.38 174 LEU B C 1
ATOM 2813 O O . LEU B 1 174 ? 9.773 4.234 11.438 1 98.38 174 LEU B O 1
ATOM 2817 N N . ARG B 1 175 ? 9.391 5.746 9.656 1 97.88 175 ARG B N 1
ATOM 2818 C CA . ARG B 1 175 ? 9.789 4.801 8.609 1 97.88 175 ARG B CA 1
ATOM 2819 C C . ARG B 1 175 ? 10.594 5.496 7.52 1 97.88 175 ARG B C 1
ATOM 2821 O O . ARG B 1 175 ? 11.312 6.457 7.785 1 97.88 175 ARG B O 1
ATOM 2828 N N . ALA B 1 176 ? 10.531 5.02 6.25 1 97.5 176 ALA B N 1
ATOM 2829 C CA . ALA B 1 176 ? 11.492 5.383 5.215 1 97.5 176 ALA B CA 1
ATOM 2830 C C . ALA B 1 176 ? 11.047 6.629 4.457 1 97.5 176 ALA B C 1
ATOM 2832 O O . ALA B 1 176 ? 11.812 7.199 3.68 1 97.5 176 ALA B O 1
ATOM 2833 N N . SER B 1 177 ? 9.828 7.102 4.73 1 98.5 177 SER B N 1
ATOM 2834 C CA . SER B 1 177 ? 9.305 8.211 3.947 1 98.5 177 SER B CA 1
ATOM 2835 C C . SER B 1 177 ? 9.688 9.555 4.559 1 98.5 177 SER B C 1
ATOM 2837 O O . SER B 1 177 ? 9.32 10.609 4.039 1 98.5 177 SER B O 1
ATOM 2839 N N . LEU B 1 178 ? 10.391 9.594 5.699 1 98.75 178 LEU B N 1
ATOM 2840 C CA . LEU B 1 178 ? 10.773 10.82 6.391 1 98.75 178 LEU B CA 1
ATOM 2841 C C . LEU B 1 178 ? 12.281 10.898 6.566 1 98.75 178 LEU B C 1
ATOM 2843 O O . LEU B 1 178 ? 12.906 9.953 7.062 1 98.75 178 LEU B O 1
ATOM 2847 N N . ALA B 1 179 ? 12.867 11.938 6.055 1 98.38 179 ALA B N 1
ATOM 2848 C CA . ALA B 1 179 ? 14.289 12.227 6.23 1 98.38 179 ALA B CA 1
ATOM 2849 C C . ALA B 1 179 ? 14.508 13.695 6.609 1 98.38 179 ALA B C 1
ATOM 2851 O O . ALA B 1 179 ? 13.562 14.484 6.625 1 98.38 179 ALA B O 1
ATOM 2852 N N . LYS B 1 180 ? 15.734 13.984 7.008 1 97.88 180 LYS B N 1
ATOM 2853 C CA . LYS B 1 180 ? 16.078 15.367 7.336 1 97.88 180 LYS B CA 1
ATOM 2854 C C . LYS B 1 180 ? 15.922 16.281 6.125 1 97.88 180 LYS B C 1
ATOM 2856 O O . LYS B 1 180 ? 16.281 15.898 5.004 1 97.88 180 LYS B O 1
ATOM 2861 N N . ALA B 1 181 ? 15.422 17.422 6.309 1 97 181 ALA B N 1
ATOM 2862 C CA . ALA B 1 181 ? 15.266 18.406 5.23 1 97 181 ALA B CA 1
ATOM 2863 C C . ALA B 1 181 ? 16.609 18.703 4.566 1 97 181 ALA B C 1
ATOM 2865 O O . ALA B 1 181 ? 17.641 18.734 5.23 1 97 181 ALA B O 1
ATOM 2866 N N . PRO B 1 182 ? 16.547 18.766 3.197 1 90.06 182 PRO B N 1
ATOM 2867 C CA . PRO B 1 182 ? 17.797 19.125 2.523 1 90.06 182 PRO B CA 1
ATOM 2868 C C . PRO B 1 182 ? 18.375 20.453 3.002 1 90.06 182 PRO B C 1
ATOM 2870 O O . PRO B 1 182 ? 17.625 21.359 3.357 1 90.06 182 PRO B O 1
ATOM 2873 N N . SER B 1 183 ? 19.719 20.422 3.336 1 77.38 183 SER B N 1
ATOM 2874 C CA . SER B 1 183 ? 20.406 21.625 3.768 1 77.38 183 SER B CA 1
ATOM 2875 C C . SER B 1 183 ? 20.312 22.719 2.709 1 77.38 183 SER B C 1
ATOM 2877 O O . SER B 1 183 ? 20.25 22.438 1.512 1 77.38 183 SER B O 1
ATOM 2879 N N . ALA B 1 184 ? 19.812 23.828 2.986 1 61.84 184 ALA B N 1
ATOM 2880 C CA . ALA B 1 184 ? 19.844 24.984 2.096 1 61.84 184 ALA B CA 1
ATOM 2881 C C . ALA B 1 184 ? 21.203 25.109 1.406 1 61.84 184 ALA B C 1
ATOM 2883 O O . ALA B 1 184 ? 22.25 25.094 2.066 1 61.84 184 ALA B O 1
ATOM 2884 N N . ARG B 1 185 ? 21.531 24.375 0.405 1 49.78 185 ARG B N 1
ATOM 2885 C CA . ARG B 1 185 ? 22.812 24.672 -0.236 1 49.78 185 ARG B CA 1
ATOM 2886 C C . ARG B 1 185 ? 23.047 26.172 -0.338 1 49.78 185 ARG B C 1
ATOM 2888 O O . ARG B 1 185 ? 22.203 26.906 -0.855 1 49.78 185 ARG B O 1
ATOM 2895 N N . ARG B 1 186 ? 23.781 26.766 0.577 1 37.31 186 ARG B N 1
ATOM 2896 C CA . ARG B 1 186 ? 24.453 28.031 0.34 1 37.31 186 ARG B CA 1
ATOM 2897 C C . ARG B 1 186 ? 25.078 28.078 -1.053 1 37.31 186 ARG B C 1
ATOM 2899 O O . ARG B 1 186 ? 25.719 27.125 -1.481 1 37.31 186 ARG B O 1
ATOM 2906 N N . LYS B 1 187 ? 24.516 28.812 -1.953 1 39.97 187 LYS B N 1
ATOM 2907 C CA . LYS B 1 187 ? 25.328 29.203 -3.102 1 39.97 187 LYS B CA 1
ATOM 2908 C C . LYS B 1 187 ? 26.781 29.438 -2.693 1 39.97 187 LYS B C 1
ATOM 2910 O O . LYS B 1 187 ? 27.047 30.125 -1.705 1 39.97 187 LYS B O 1
ATOM 2915 N N . ALA B 1 188 ? 27.625 28.391 -3.084 1 36.81 188 ALA B N 1
ATOM 2916 C CA . ALA B 1 188 ? 28.984 28.891 -2.992 1 36.81 188 ALA B CA 1
ATOM 2917 C C . ALA B 1 188 ? 29.047 30.391 -3.25 1 36.81 188 ALA B C 1
ATOM 2919 O O . ALA B 1 188 ? 28.578 30.859 -4.289 1 36.81 188 ALA B O 1
ATOM 2920 N N . ALA B 1 189 ? 29.219 31.062 -2.23 1 26.75 189 ALA B N 1
ATOM 2921 C CA . ALA B 1 189 ? 29.703 32.406 -2.52 1 26.75 189 ALA B CA 1
ATOM 2922 C C . ALA B 1 189 ? 30.922 32.344 -3.443 1 26.75 189 ALA B C 1
ATOM 2924 O O . ALA B 1 189 ? 31.812 31.516 -3.256 1 26.75 189 ALA B O 1
#

Foldseek 3Di:
DPPQQLDAQLLVLLLQQLVQQVVLVWLQEAEEFEDCVDPSRVSNPNSNQVNSVVVPHHPVPHHYHYFHQALCRLLVVLVVCVVVVRDGLEYEYAALRSQLSNVVNCVVVVNDANPRHFYEHECPDVSQCPGVFRHKYKHDPVVLSVVLVVQVVCCVPPVDDDDHDRDDDIHIDDTRRDHRGDDPPDPPD/DPPQQLDDQLLVLLLQQLVQQVVLVWLQEAEEFEDCVDPSRVSNPNSNQVNSVVVPHHPVPHHYHYFHQALCRLLVVLVVCVVVVRDGLEYEYAALRSQLSNVVNCVVVVNDANVRHFYEHECPDVSQCPGVQRHKYKHDPVVLSVVLVVQVVCCVPVVDDDDHDRDDDIHIDDTRRDHRGDDPPDPPD

pLDDT: mean 91.34, std 14.27, range [24.14, 98.94]

Radius of gyration: 23.79 Å; Cα contacts (8 Å, |Δi|>4): 784; chains: 2; bounding box: 71×60×62 Å

InterPro domains:
  IPR028082 Periplasmic binding protein-like I [SSF53822] (6-182)
  IPR046335 Transcriptional regulator LacI/GalR-like, sensor domain [PF13377] (19-177)

Secondary structure (DSSP, 8-state):
--TT-----HHHHHHHHHHHHHHTT--SEEEEE--TT-HHHHHHHHHHHHHHHHTT--GGGS-EEE--SSHHHHHHHHHHHHHHT---SEEEESSHHHHHHHHHHHHHTT--TTTT-EEEEEE--HHHHTSSSPPEEEE--HHHHHHHHHHHHHHHHH------------EEE--TT--PPPP------/--TT-----HHHHHHHHHHHHHHTT--SEEEEE--TT-HHHHHHHHHHHHHHHHTT--GGGS-EEE--SSHHHHHHHHHHHHHHT---SEEEESSHHHHHHHHHHHHHTT--TTTT-EEEEEE--HHHHTSSSPPEEEE--HHHHHHHHHHHHHHHHH------------EEE--TT--PPPP------

Nearest PDB structures (foldseek):
  2rgy-assembly1_A-2  TM=9.810E-01  e=3.113E-25  Paraburkholderia phymatum STM815
  3dbi-assembly2_B  TM=9.150E-01  e=1.122E-17  Escherichia coli K-12
  5ysz-assembly1_A-2  TM=8.722E-01  e=2.460E-17  Thermobifida fusca YX
  3k4h-assembly1_A  TM=9.038E-01  e=2.661E-13  Bacillus cytotoxicus NVH 391-98
  3qk7-assembly1_A  TM=8.359E-01  e=1.662E-12  Yersinia pestis